Protein AF-A0A934SPR9-F1 (afdb_monomer_lite)

InterPro domains:
  IPR006439 HAD hydrolase, subfamily IA [PR00413] (4-15)
  IPR006439 HAD hydrolase, subfamily IA [PR00413] (117-130)
  IPR006439 HAD hydrolase, subfamily IA [PR00413] (148-164)
  IPR023198 Phosphoglycolate phosphatase-like, domain 2 [G3DSA:1.10.150.240] (17-105)
  IPR023214 HAD superfamily [G3DSA:3.40.50.1000] (7-173)
  IPR036412 HAD-like superfamily [SSF56784] (4-171)
  IPR052550 Pyrimidine 5'-nucleotidase YjjG [PTHR47478] (4-170)

Structure (mmCIF, N/CA/C/O backbone):
data_AF-A0A934SPR9-F1
#
_entry.id   AF-A0A934SPR9-F1
#
loop_
_atom_site.group_PDB
_atom_site.id
_atom_site.type_symbol
_atom_site.label_atom_id
_atom_site.label_alt_id
_atom_site.label_comp_id
_atom_site.label_asym_id
_atom_site.label_entity_id
_atom_site.label_seq_id
_atom_site.pdbx_PDB_ins_code
_atom_site.Cartn_x
_atom_site.Cartn_y
_atom_site.Cartn_z
_atom_site.occupancy
_atom_site.B_iso_or_equiv
_atom_site.auth_seq_id
_atom_site.auth_comp_id
_atom_site.auth_asym_id
_atom_site.auth_atom_id
_atom_site.pdbx_PDB_model_num
ATOM 1 N N . MET A 1 1 ? -2.059 2.515 30.113 1.00 47.31 1 MET A N 1
ATOM 2 C CA . MET A 1 1 ? -2.247 2.808 28.676 1.00 47.31 1 MET A CA 1
ATOM 3 C C . MET A 1 1 ? -3.360 3.845 28.616 1.00 47.31 1 MET A C 1
ATOM 5 O O . MET A 1 1 ? -4.341 3.623 29.307 1.00 47.31 1 MET A O 1
ATOM 9 N N . GLY A 1 2 ? -3.142 5.006 27.992 1.00 50.31 2 GLY A N 1
ATOM 10 C CA . GLY A 1 2 ? -3.977 6.211 28.167 1.00 50.31 2 GLY A CA 1
ATOM 11 C C . GLY A 1 2 ? -5.450 6.108 27.734 1.00 50.31 2 GLY A C 1
ATOM 12 O O . GLY A 1 2 ? -5.843 5.127 27.113 1.00 50.31 2 GLY A O 1
ATOM 13 N N . ASP A 1 3 ? -6.199 7.166 28.076 1.00 66.12 3 ASP A N 1
ATOM 14 C CA . ASP A 1 3 ? -7.650 7.461 27.989 1.00 66.12 3 ASP A CA 1
ATOM 15 C C . ASP A 1 3 ? -8.369 7.255 26.626 1.00 66.12 3 ASP A C 1
ATOM 17 O O . ASP A 1 3 ? -9.245 8.049 26.268 1.00 66.12 3 ASP A O 1
ATOM 21 N N . TYR A 1 4 ? -8.019 6.253 25.821 1.00 66.19 4 TYR A N 1
ATOM 22 C CA . TYR A 1 4 ? -8.532 6.121 24.454 1.00 66.19 4 TYR A CA 1
ATOM 23 C C . TYR A 1 4 ? -9.423 4.896 24.272 1.00 66.19 4 TYR A C 1
ATOM 25 O O . TYR A 1 4 ? -8.995 3.765 24.477 1.00 66.19 4 TYR A O 1
ATOM 33 N N . ALA A 1 5 ? -10.652 5.133 23.820 1.00 73.75 5 ALA A N 1
ATOM 34 C CA . ALA A 1 5 ? -11.647 4.100 23.545 1.00 73.75 5 ALA A CA 1
ATOM 35 C C . ALA A 1 5 ? -11.437 3.413 22.183 1.00 73.75 5 ALA A C 1
ATOM 37 O O . ALA A 1 5 ? -11.893 2.287 21.975 1.00 73.75 5 ALA A O 1
ATOM 38 N N . ALA A 1 6 ? -10.757 4.081 21.242 1.00 79.31 6 ALA A N 1
ATOM 39 C CA . ALA A 1 6 ? -10.473 3.544 19.915 1.00 79.31 6 ALA A CA 1
ATOM 40 C C . ALA A 1 6 ? -9.214 4.140 19.268 1.00 79.31 6 ALA A C 1
ATOM 42 O O . ALA A 1 6 ? -8.815 5.261 19.589 1.00 79.31 6 ALA A O 1
ATOM 43 N N . VAL A 1 7 ? -8.638 3.383 18.324 1.00 82.19 7 VAL A N 1
ATOM 44 C CA . VAL A 1 7 ? -7.508 3.774 17.469 1.00 82.19 7 VAL A CA 1
ATOM 45 C C . VAL A 1 7 ? -7.733 3.316 16.024 1.00 82.19 7 VAL A C 1
ATOM 47 O O . VAL A 1 7 ? -8.005 2.143 15.769 1.00 82.19 7 VAL A O 1
ATOM 50 N N . GLY A 1 8 ? -7.577 4.234 15.068 1.00 85.81 8 GLY A N 1
ATOM 51 C CA . GLY A 1 8 ? -7.560 3.939 13.631 1.00 85.81 8 GLY A CA 1
ATOM 52 C C . GLY A 1 8 ? -6.144 3.935 13.046 1.00 85.81 8 GLY A C 1
ATOM 53 O O . GLY A 1 8 ? -5.365 4.838 13.345 1.00 85.81 8 GLY A O 1
ATOM 54 N N . PHE A 1 9 ? -5.839 2.960 12.189 1.00 90.44 9 PHE A N 1
ATOM 55 C CA . PHE A 1 9 ? -4.543 2.783 11.528 1.00 90.44 9 PHE A CA 1
ATOM 56 C C . PHE A 1 9 ? -4.643 2.927 10.008 1.00 90.44 9 PHE A C 1
ATOM 58 O O . PHE A 1 9 ? -5.622 2.502 9.398 1.00 90.44 9 PHE A O 1
ATOM 65 N N . ASP A 1 10 ? -3.600 3.468 9.385 1.00 92.38 10 ASP A N 1
ATOM 66 C CA . ASP A 1 10 ? -3.324 3.184 7.974 1.00 92.38 10 ASP A CA 1
ATOM 67 C C . ASP A 1 10 ? -2.722 1.773 7.819 1.00 92.38 10 ASP A C 1
ATOM 69 O O . ASP A 1 10 ? -2.262 1.184 8.799 1.00 92.38 10 ASP A O 1
ATOM 73 N N . LEU A 1 11 ? -2.717 1.222 6.602 1.00 93.31 11 LEU A N 1
ATOM 74 C CA . LEU A 1 11 ? -2.076 -0.057 6.297 1.00 93.31 11 LEU A CA 1
ATOM 75 C C . LEU A 1 11 ? -0.667 0.143 5.726 1.00 93.31 11 LEU A C 1
ATOM 77 O O . LEU A 1 11 ? 0.321 -0.161 6.400 1.00 93.31 11 LEU A O 1
ATOM 81 N N . ASP A 1 12 ? -0.579 0.642 4.493 1.00 91.25 12 ASP A N 1
ATOM 82 C CA . ASP A 1 12 ? 0.662 0.740 3.722 1.00 91.25 12 ASP A CA 1
ATOM 83 C C . ASP A 1 12 ? 1.639 1.750 4.343 1.00 91.25 12 ASP A C 1
ATOM 85 O O . ASP A 1 12 ? 1.319 2.920 4.526 1.00 91.25 12 ASP A O 1
ATOM 89 N N . GLY A 1 13 ? 2.840 1.293 4.707 1.00 88.44 13 GLY A N 1
ATOM 90 C CA . GLY A 1 13 ? 3.840 2.133 5.375 1.00 88.44 13 GLY A CA 1
ATOM 91 C C . GLY A 1 13 ? 3.539 2.422 6.851 1.00 88.44 13 GLY A C 1
ATOM 92 O O . GLY A 1 13 ? 4.235 3.234 7.452 1.00 88.44 13 GLY A O 1
ATOM 93 N N . THR A 1 14 ? 2.533 1.761 7.440 1.00 87.31 14 THR A N 1
ATOM 94 C CA . THR A 1 14 ? 2.187 1.886 8.870 1.00 87.31 14 THR A CA 1
ATOM 95 C C . THR A 1 14 ? 2.159 0.538 9.581 1.00 87.31 14 THR A C 1
ATOM 97 O O . THR A 1 14 ? 2.897 0.332 10.537 1.00 87.31 14 THR A O 1
ATOM 100 N N . LEU A 1 15 ? 1.326 -0.397 9.121 1.00 92.31 15 LEU A N 1
ATOM 101 C CA . LEU A 1 15 ? 1.279 -1.769 9.645 1.00 92.31 15 LEU A CA 1
ATOM 102 C C . LEU A 1 15 ? 1.982 -2.752 8.705 1.00 92.31 15 LEU A C 1
ATOM 104 O O . LEU A 1 15 ? 2.506 -3.773 9.142 1.00 92.31 15 LEU A O 1
ATOM 108 N N . PHE A 1 16 ? 1.986 -2.425 7.415 1.00 94.38 16 PHE A N 1
ATOM 109 C CA . PHE A 1 16 ? 2.514 -3.221 6.321 1.00 94.38 16 PHE A CA 1
ATOM 110 C C . PHE A 1 16 ? 3.756 -2.541 5.726 1.00 94.38 16 PHE A C 1
ATOM 112 O O . PHE A 1 16 ? 3.695 -1.364 5.351 1.00 94.38 16 PHE A O 1
ATOM 119 N N . ASP A 1 17 ? 4.869 -3.271 5.611 1.00 94.38 17 ASP A N 1
ATOM 120 C CA . ASP A 1 17 ? 6.140 -2.755 5.077 1.00 94.38 17 ASP A CA 1
ATOM 121 C C . ASP A 1 17 ? 6.124 -2.696 3.539 1.00 94.38 17 ASP A C 1
ATOM 123 O O . ASP A 1 17 ? 6.785 -3.467 2.838 1.00 94.38 17 ASP A O 1
ATOM 127 N N . HIS A 1 18 ? 5.334 -1.762 3.007 1.00 92.56 18 HIS A N 1
ATOM 128 C CA . HIS A 1 18 ? 5.208 -1.531 1.569 1.00 92.56 18 HIS A CA 1
ATOM 129 C C . HIS A 1 18 ? 6.548 -1.171 0.928 1.00 92.56 18 HIS A C 1
ATOM 131 O O . HIS A 1 18 ? 6.924 -1.763 -0.083 1.00 92.56 18 HIS A O 1
ATOM 137 N N . ARG A 1 19 ? 7.284 -0.228 1.531 1.00 91.06 19 ARG A N 1
ATOM 138 C CA . ARG A 1 19 ? 8.549 0.267 0.979 1.00 91.06 19 ARG A CA 1
ATOM 139 C C . ARG A 1 19 ? 9.597 -0.838 0.925 1.00 91.06 19 ARG A C 1
ATOM 141 O O . ARG A 1 19 ? 10.288 -0.965 -0.085 1.00 91.06 19 ARG A O 1
ATOM 148 N N . GLY A 1 20 ? 9.704 -1.641 1.979 1.00 92.94 20 GLY A N 1
ATOM 149 C CA . GLY A 1 20 ? 10.616 -2.769 2.014 1.00 92.94 20 GLY A CA 1
ATOM 150 C C . GLY A 1 20 ? 10.268 -3.831 0.970 1.00 92.94 20 GLY A C 1
ATOM 151 O O . GLY A 1 20 ? 11.142 -4.218 0.201 1.00 92.94 20 GLY A O 1
ATOM 152 N N . ALA A 1 21 ? 8.995 -4.225 0.860 1.00 95.75 21 ALA A N 1
ATOM 153 C CA . ALA A 1 21 ? 8.557 -5.171 -0.170 1.00 95.75 21 ALA A CA 1
ATOM 154 C C . ALA A 1 21 ? 8.802 -4.641 -1.599 1.00 95.75 21 ALA A C 1
ATOM 156 O O . ALA A 1 21 ? 9.268 -5.379 -2.465 1.00 95.75 21 ALA A O 1
ATOM 157 N N . ALA A 1 22 ? 8.532 -3.355 -1.853 1.00 94.19 22 ALA A N 1
ATOM 158 C CA . ALA A 1 22 ? 8.772 -2.725 -3.154 1.00 94.19 22 ALA A CA 1
ATOM 159 C C . ALA A 1 22 ? 10.270 -2.656 -3.493 1.00 94.19 22 ALA A C 1
ATOM 161 O O . ALA A 1 22 ? 10.657 -2.911 -4.633 1.00 94.19 22 ALA A O 1
ATOM 162 N N . THR A 1 23 ? 11.108 -2.363 -2.496 1.00 93.06 23 THR A N 1
ATOM 163 C CA . THR A 1 23 ? 12.573 -2.336 -2.622 1.00 93.06 23 THR A CA 1
ATOM 164 C C . THR A 1 23 ? 13.117 -3.701 -3.038 1.00 93.06 23 THR A C 1
ATOM 166 O O . THR A 1 23 ? 13.861 -3.798 -4.017 1.00 93.06 23 THR A O 1
ATOM 169 N N . ASP A 1 24 ? 12.706 -4.756 -2.331 1.00 94.06 24 ASP A N 1
ATOM 170 C CA . ASP A 1 24 ? 13.141 -6.127 -2.605 1.00 94.06 24 ASP A CA 1
ATOM 171 C C . ASP A 1 24 ? 12.718 -6.568 -4.019 1.00 94.06 24 ASP A C 1
ATOM 173 O O . ASP A 1 24 ? 13.519 -7.133 -4.772 1.00 94.06 24 ASP A O 1
ATOM 177 N N . ALA A 1 25 ? 11.486 -6.234 -4.417 1.00 96.00 25 ALA A N 1
ATOM 178 C CA . ALA A 1 25 ? 10.927 -6.570 -5.723 1.00 96.00 25 ALA A CA 1
ATOM 179 C C . ALA A 1 25 ? 11.603 -5.831 -6.886 1.00 96.00 25 ALA A C 1
ATOM 181 O O . ALA A 1 25 ? 11.907 -6.438 -7.911 1.00 96.00 25 ALA A O 1
ATOM 182 N N . VAL A 1 26 ? 11.903 -4.538 -6.738 1.00 94.75 26 VAL A N 1
ATOM 183 C CA . VAL A 1 26 ? 12.644 -3.783 -7.763 1.00 94.75 26 VAL A CA 1
ATOM 184 C C . VAL A 1 26 ? 14.069 -4.299 -7.917 1.00 94.75 26 VAL A C 1
ATOM 186 O O . VAL A 1 26 ? 14.556 -4.446 -9.043 1.00 94.75 26 VAL A O 1
ATOM 189 N N . ALA A 1 27 ? 14.735 -4.630 -6.811 1.00 92.81 27 ALA A N 1
ATOM 190 C CA . ALA A 1 27 ? 16.053 -5.252 -6.855 1.00 92.81 27 ALA A CA 1
ATOM 191 C C . ALA A 1 27 ? 16.014 -6.639 -7.528 1.00 92.81 27 ALA A C 1
ATOM 193 O O . ALA A 1 27 ? 16.947 -7.011 -8.246 1.00 92.81 27 ALA A O 1
ATOM 194 N N . ALA A 1 28 ? 14.947 -7.419 -7.323 1.00 93.81 28 ALA A N 1
ATOM 195 C CA . ALA A 1 28 ? 14.734 -8.687 -8.017 1.00 93.81 28 ALA A CA 1
ATOM 196 C C . ALA A 1 28 ? 14.510 -8.481 -9.522 1.00 93.81 28 ALA A C 1
ATOM 198 O O . ALA A 1 28 ? 15.255 -9.058 -10.318 1.00 93.81 28 ALA A O 1
ATOM 199 N N . LEU A 1 29 ? 13.585 -7.596 -9.904 1.00 94.69 29 LEU A N 1
ATOM 200 C CA . LEU A 1 29 ? 13.280 -7.289 -11.301 1.00 94.69 29 LEU A CA 1
ATOM 201 C C . LEU A 1 29 ? 14.529 -6.812 -12.057 1.00 94.69 29 LEU A C 1
ATOM 203 O O . LEU A 1 29 ? 14.831 -7.307 -13.140 1.00 94.69 29 LEU A O 1
ATOM 207 N N . THR A 1 30 ? 15.297 -5.891 -11.468 1.00 92.69 30 THR A N 1
ATOM 208 C CA . THR A 1 30 ? 16.517 -5.340 -12.086 1.00 92.69 30 THR A CA 1
ATOM 209 C C . THR A 1 30 ? 17.522 -6.451 -12.407 1.00 92.69 30 THR A C 1
ATOM 211 O O . THR A 1 30 ? 18.067 -6.501 -13.510 1.00 92.69 30 THR A O 1
ATOM 214 N N . ARG A 1 31 ? 17.713 -7.400 -11.477 1.00 91.62 31 ARG A N 1
ATOM 215 C CA . ARG A 1 31 ? 18.574 -8.576 -11.688 1.00 91.62 31 ARG A CA 1
ATOM 216 C C . ARG A 1 31 ? 18.026 -9.514 -12.761 1.00 91.62 31 ARG A C 1
ATOM 218 O O . ARG A 1 31 ? 18.798 -9.986 -13.590 1.00 91.62 31 ARG A O 1
ATOM 225 N N . GLN A 1 32 ? 16.721 -9.786 -12.754 1.00 92.81 32 GLN A N 1
ATOM 226 C CA . GLN A 1 32 ? 16.069 -10.662 -13.737 1.00 92.81 32 GLN A CA 1
ATOM 227 C C . GLN A 1 32 ? 16.165 -10.105 -15.163 1.00 92.81 32 GLN A C 1
ATOM 229 O O . GLN A 1 32 ? 16.339 -10.868 -16.109 1.00 92.81 32 GLN A O 1
ATOM 234 N N . LEU A 1 33 ? 16.111 -8.779 -15.313 1.00 92.31 33 LEU A N 1
ATOM 235 C CA . LEU A 1 33 ? 16.282 -8.090 -16.593 1.00 92.31 33 LEU A CA 1
ATOM 236 C C . LEU A 1 33 ? 17.752 -7.979 -17.038 1.00 92.31 33 LEU A C 1
ATOM 238 O O . LEU A 1 33 ? 18.019 -7.469 -18.124 1.00 92.31 33 LEU A O 1
ATOM 242 N N . GLY A 1 34 ? 18.709 -8.439 -16.223 1.00 90.19 34 GLY A N 1
ATOM 243 C CA . GLY A 1 34 ? 20.140 -8.344 -16.520 1.00 90.19 34 GLY A CA 1
ATOM 244 C C . GLY A 1 34 ? 20.673 -6.908 -16.539 1.00 90.19 34 GLY A C 1
ATOM 245 O O . GLY A 1 34 ? 21.732 -6.659 -17.116 1.00 90.19 34 GLY A O 1
ATOM 246 N N . ALA A 1 35 ? 19.945 -5.965 -15.936 1.00 87.19 35 ALA A N 1
ATOM 247 C CA . ALA A 1 35 ? 20.349 -4.571 -15.848 1.00 87.19 35 ALA A CA 1
ATOM 248 C C . ALA A 1 35 ? 21.457 -4.388 -14.801 1.00 87.19 35 ALA A C 1
ATOM 250 O O . ALA A 1 35 ? 21.519 -5.102 -13.794 1.00 87.19 35 ALA A O 1
ATOM 251 N N . ALA A 1 36 ? 22.341 -3.416 -15.034 1.00 75.81 36 ALA A N 1
ATOM 252 C CA . ALA A 1 36 ? 23.333 -3.038 -14.038 1.00 75.81 36 ALA A CA 1
ATOM 253 C C . ALA A 1 36 ? 22.621 -2.479 -12.790 1.00 75.81 36 ALA A C 1
ATOM 255 O O . ALA A 1 36 ? 21.598 -1.804 -12.925 1.00 75.81 36 ALA A O 1
ATOM 256 N N . PRO A 1 37 ? 23.131 -2.747 -11.575 1.00 65.19 37 PRO A N 1
ATOM 257 C CA . PRO A 1 37 ? 22.575 -2.159 -10.367 1.00 65.19 37 PRO A CA 1
ATOM 258 C C . PRO A 1 37 ? 22.778 -0.642 -10.409 1.00 65.19 37 PRO A C 1
ATOM 260 O O . PRO A 1 37 ? 23.867 -0.140 -10.138 1.00 65.19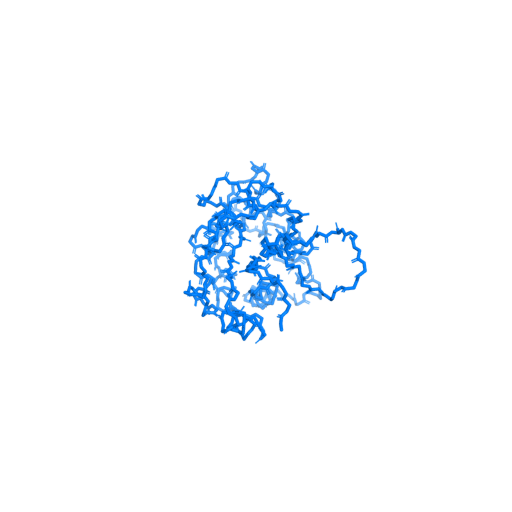 37 PRO A O 1
ATOM 263 N N . GLU A 1 38 ? 21.721 0.083 -10.760 1.00 71.00 38 GLU A N 1
ATOM 264 C CA . GLU A 1 38 ? 21.687 1.534 -10.650 1.00 71.00 38 GLU A CA 1
ATOM 265 C C . GLU A 1 38 ? 21.593 1.911 -9.162 1.00 71.00 38 GLU A C 1
ATOM 267 O O . GLU A 1 38 ? 20.627 1.508 -8.502 1.00 71.00 38 GLU A O 1
ATOM 272 N N . PRO A 1 39 ? 22.556 2.677 -8.602 1.00 69.62 39 PRO A N 1
ATOM 273 C CA . PRO A 1 39 ? 22.612 2.968 -7.164 1.00 69.62 39 PRO A CA 1
ATOM 274 C C . PRO A 1 39 ? 21.331 3.597 -6.605 1.00 69.62 39 PRO A C 1
ATOM 276 O O . PRO A 1 39 ? 21.026 3.434 -5.427 1.00 69.62 39 PRO A O 1
ATOM 279 N N . ASN A 1 40 ? 20.570 4.278 -7.465 1.00 84.00 40 ASN A N 1
ATOM 280 C CA . ASN A 1 40 ? 19.349 4.992 -7.110 1.00 84.00 40 ASN A CA 1
ATOM 281 C C . ASN A 1 40 ? 18.078 4.341 -7.685 1.00 84.00 40 ASN A C 1
ATOM 283 O O . ASN A 1 40 ? 17.022 4.966 -7.638 1.00 84.00 40 ASN A O 1
ATOM 287 N N . ALA A 1 41 ? 18.143 3.115 -8.228 1.00 84.81 41 ALA A N 1
ATOM 288 C CA . ALA A 1 41 ? 16.987 2.450 -8.847 1.00 84.81 41 ALA A CA 1
ATOM 289 C C . ALA A 1 41 ? 15.780 2.366 -7.904 1.00 84.81 41 ALA A C 1
ATOM 291 O O . ALA A 1 41 ? 14.643 2.544 -8.327 1.00 84.81 41 ALA A O 1
ATOM 292 N N . ILE A 1 42 ? 16.038 2.115 -6.620 1.00 86.12 42 ILE A N 1
ATOM 293 C CA . ILE A 1 42 ? 14.999 1.981 -5.597 1.00 86.12 42 ILE A CA 1
ATOM 294 C C . ILE A 1 42 ? 14.321 3.327 -5.334 1.00 86.12 42 ILE A C 1
ATOM 296 O O . ILE A 1 42 ? 13.101 3.410 -5.402 1.00 86.12 42 ILE A O 1
ATOM 300 N N . GLU A 1 43 ? 15.088 4.390 -5.077 1.00 90.00 43 GLU A N 1
ATOM 301 C CA . GLU A 1 43 ? 14.510 5.723 -4.850 1.00 90.00 43 GLU A CA 1
ATOM 302 C C . GLU A 1 43 ? 13.760 6.218 -6.088 1.00 90.00 43 GLU A C 1
ATOM 304 O O . GLU A 1 43 ? 12.639 6.706 -5.985 1.00 90.00 43 GLU A O 1
ATOM 309 N N . LEU A 1 44 ? 14.323 5.982 -7.276 1.00 92.19 44 LEU A N 1
ATOM 310 C CA . LEU A 1 44 ? 13.656 6.299 -8.530 1.00 92.19 44 LEU A CA 1
ATOM 311 C C . LEU A 1 44 ? 12.339 5.532 -8.688 1.00 92.19 44 LEU A C 1
ATOM 313 O O . LEU A 1 44 ? 11.348 6.108 -9.135 1.00 92.19 44 LEU A O 1
ATOM 317 N N . TRP A 1 45 ? 12.316 4.241 -8.353 1.00 94.75 45 TRP A N 1
ATOM 318 C CA . TRP A 1 45 ? 11.084 3.460 -8.389 1.00 94.75 45 TRP A CA 1
ATOM 319 C C . TRP A 1 45 ? 10.012 4.070 -7.490 1.00 94.75 45 TRP A C 1
ATOM 321 O O . TRP A 1 45 ? 8.863 4.179 -7.906 1.00 94.75 45 TRP A O 1
ATOM 331 N N . ILE A 1 46 ? 10.393 4.484 -6.284 1.00 90.56 46 ILE A N 1
ATOM 332 C CA . ILE A 1 46 ? 9.474 5.054 -5.301 1.00 90.56 46 ILE A CA 1
ATOM 333 C C . ILE A 1 46 ? 8.899 6.376 -5.813 1.00 90.56 46 ILE A C 1
ATOM 335 O O . ILE A 1 46 ? 7.682 6.545 -5.809 1.00 90.56 46 ILE A O 1
ATOM 339 N N . ASP A 1 47 ? 9.736 7.254 -6.370 1.00 93.56 47 ASP A N 1
ATOM 340 C CA . ASP A 1 47 ? 9.282 8.504 -6.992 1.00 93.56 47 ASP A CA 1
ATOM 341 C C . ASP A 1 47 ? 8.325 8.249 -8.174 1.00 93.56 47 ASP A C 1
ATOM 343 O O . ASP A 1 47 ? 7.325 8.951 -8.364 1.00 93.56 47 ASP A O 1
ATOM 347 N N . ILE A 1 48 ? 8.622 7.228 -8.985 1.00 95.81 48 ILE A N 1
ATOM 348 C CA . ILE A 1 48 ? 7.788 6.797 -10.113 1.00 95.81 48 ILE A CA 1
ATOM 349 C C . ILE A 1 48 ? 6.438 6.262 -9.615 1.00 95.81 48 ILE A C 1
ATOM 351 O O . ILE A 1 48 ? 5.390 6.621 -10.159 1.00 95.81 48 ILE A O 1
ATOM 355 N N . GLU A 1 49 ? 6.453 5.405 -8.597 1.00 93.69 49 GLU A N 1
ATOM 356 C CA . GLU A 1 49 ? 5.263 4.835 -7.976 1.00 93.69 49 GLU A CA 1
ATOM 357 C C . GLU A 1 49 ? 4.366 5.922 -7.388 1.00 93.69 49 GLU A C 1
ATOM 359 O O . GLU A 1 49 ? 3.186 5.960 -7.751 1.00 93.69 49 GLU A O 1
ATOM 364 N N . ASP A 1 50 ? 4.919 6.819 -6.571 1.00 90.50 50 ASP A N 1
ATOM 365 C CA . ASP A 1 50 ? 4.191 7.927 -5.950 1.00 90.50 50 ASP A CA 1
ATOM 366 C C . ASP A 1 50 ? 3.542 8.812 -7.015 1.00 90.50 50 ASP A C 1
ATOM 368 O O . ASP A 1 50 ? 2.335 9.075 -6.975 1.00 90.50 50 ASP A O 1
ATOM 372 N N . ARG A 1 51 ? 4.311 9.204 -8.039 1.00 95.19 51 ARG A N 1
ATOM 373 C CA . ARG A 1 51 ? 3.804 10.011 -9.152 1.00 95.19 51 ARG A CA 1
ATOM 374 C C . ARG A 1 51 ? 2.605 9.350 -9.829 1.00 95.19 51 ARG A C 1
ATOM 376 O O . ARG A 1 51 ? 1.558 9.979 -9.970 1.00 95.19 51 ARG A O 1
ATOM 383 N N . PHE A 1 52 ? 2.748 8.109 -10.295 1.00 95.56 52 PHE A N 1
ATOM 384 C CA . PHE A 1 52 ? 1.686 7.463 -11.075 1.00 95.56 52 PHE A CA 1
ATOM 385 C C . PHE A 1 52 ? 0.520 6.978 -10.210 1.00 95.56 52 PHE A C 1
ATOM 387 O O . PHE A 1 52 ? -0.605 6.879 -10.706 1.00 95.56 52 PHE A O 1
ATOM 394 N N . TYR A 1 53 ? 0.749 6.753 -8.915 1.00 89.00 53 TYR A N 1
ATOM 395 C CA . TYR A 1 53 ? -0.318 6.553 -7.944 1.00 89.00 53 TYR A CA 1
ATOM 396 C C . TYR A 1 53 ? -1.187 7.808 -7.792 1.00 89.00 53 TYR A C 1
ATOM 398 O O . TYR A 1 53 ? -2.410 7.690 -7.813 1.00 89.00 53 TYR A O 1
ATOM 406 N N . GLU A 1 54 ? -0.596 9.004 -7.708 1.00 89.19 54 GLU A N 1
ATOM 407 C CA . GLU A 1 54 ? -1.358 10.263 -7.645 1.00 89.19 54 GLU A CA 1
ATOM 408 C C . GLU A 1 54 ? -2.122 10.561 -8.945 1.00 89.19 54 GLU A C 1
ATOM 410 O O . GLU A 1 54 ? -3.261 11.028 -8.905 1.00 89.19 54 GLU A O 1
ATOM 415 N N . GLU A 1 55 ? -1.544 10.250 -10.108 1.00 93.00 55 GLU A N 1
ATOM 416 C CA . GLU A 1 55 ? -2.238 10.365 -11.400 1.00 93.00 55 GLU A CA 1
ATOM 417 C C . GLU A 1 55 ? -3.471 9.451 -11.475 1.00 93.00 55 GLU A C 1
ATOM 419 O O . GLU A 1 55 ? -4.553 9.885 -11.883 1.00 93.00 55 GLU A O 1
ATOM 424 N N . TRP A 1 56 ? -3.329 8.198 -11.032 1.00 89.12 56 TRP A N 1
ATOM 425 C CA . TRP A 1 56 ? -4.451 7.268 -10.900 1.00 89.12 56 TRP A CA 1
ATOM 426 C C . TRP A 1 56 ? -5.484 7.768 -9.888 1.00 89.12 56 TRP A C 1
ATOM 428 O O . TRP A 1 56 ? -6.679 7.804 -10.183 1.00 89.12 56 TRP A O 1
ATOM 438 N N . ARG A 1 57 ? -5.028 8.233 -8.719 1.00 82.81 57 ARG A N 1
ATOM 439 C CA . ARG A 1 57 ? -5.889 8.763 -7.655 1.00 82.81 57 ARG A CA 1
ATOM 440 C C . ARG A 1 57 ? -6.721 9.955 -8.126 1.00 82.81 57 ARG A C 1
ATOM 442 O O . ARG A 1 57 ? -7.877 10.091 -7.731 1.00 82.81 57 ARG A O 1
ATOM 449 N N . ALA A 1 58 ? -6.142 10.806 -8.969 1.00 87.19 58 ALA A N 1
ATOM 450 C CA . ALA A 1 58 ? -6.811 11.957 -9.560 1.00 87.19 58 ALA A CA 1
ATOM 451 C C . ALA A 1 58 ? -7.726 11.601 -10.749 1.00 87.19 58 ALA A C 1
ATOM 453 O O . ALA A 1 58 ? -8.284 12.505 -11.371 1.00 87.19 58 ALA A O 1
ATOM 454 N N . GLY A 1 59 ? -7.858 10.315 -11.096 1.00 88.75 59 GLY A N 1
ATOM 455 C CA . GLY A 1 59 ? -8.653 9.845 -12.231 1.00 88.75 59 GLY A CA 1
ATOM 456 C C . GLY A 1 59 ? -8.055 10.192 -13.597 1.00 88.75 59 GLY A C 1
ATOM 457 O O . GLY A 1 59 ? -8.757 10.098 -14.602 1.00 88.75 59 GLY A O 1
ATOM 458 N N . ARG A 1 60 ? -6.781 10.611 -13.650 1.00 95.19 60 ARG A N 1
ATOM 459 C CA . ARG A 1 60 ? -6.079 10.941 -14.903 1.00 95.19 60 ARG A CA 1
ATOM 460 C C . ARG A 1 60 ? -5.561 9.701 -15.623 1.00 95.19 60 ARG A C 1
ATOM 462 O O . ARG A 1 60 ? -5.400 9.739 -16.837 1.00 95.19 60 ARG A O 1
ATOM 469 N N . LEU A 1 61 ? -5.328 8.619 -14.882 1.00 93.81 61 LEU A N 1
ATOM 470 C CA . LEU A 1 61 ? -4.982 7.302 -15.410 1.00 93.81 61 LEU A CA 1
ATOM 471 C C . LEU A 1 61 ? -5.915 6.243 -14.827 1.00 93.81 61 LEU A C 1
ATOM 473 O O . LEU A 1 61 ? -6.291 6.294 -13.656 1.00 93.81 61 LEU A O 1
ATOM 477 N N . SER A 1 62 ? -6.232 5.232 -15.625 1.00 90.56 62 SER A N 1
ATOM 478 C CA . SER A 1 62 ? -6.764 3.969 -15.125 1.00 90.56 62 SER A CA 1
ATOM 479 C C . SER A 1 62 ? -5.691 3.179 -14.368 1.00 90.56 62 SER A C 1
ATOM 481 O O . SER A 1 62 ? -4.488 3.453 -14.428 1.00 90.56 62 SER A O 1
ATOM 483 N N . PHE A 1 63 ? -6.130 2.141 -13.660 1.00 84.62 63 PHE A N 1
ATOM 484 C CA . PHE A 1 63 ? -5.227 1.269 -12.917 1.00 84.62 63 PHE A CA 1
ATOM 485 C C . PHE A 1 63 ? -4.259 0.483 -13.821 1.00 84.62 63 PHE A C 1
ATOM 487 O O . PHE A 1 63 ? -3.131 0.214 -13.418 1.00 84.62 63 PHE A O 1
ATOM 494 N N . ALA A 1 64 ? -4.661 0.135 -15.047 1.00 90.44 64 ALA A N 1
ATOM 495 C CA . ALA A 1 64 ? -3.765 -0.501 -16.013 1.00 90.44 64 ALA A CA 1
ATOM 496 C C . ALA A 1 64 ? -2.745 0.505 -16.572 1.00 90.44 64 ALA A C 1
ATOM 498 O O . ALA A 1 64 ? -1.549 0.221 -16.638 1.00 90.44 64 ALA A O 1
ATOM 499 N N . GLU A 1 65 ? -3.194 1.717 -16.906 1.00 94.19 65 GLU A N 1
ATOM 500 C CA . GLU A 1 65 ? -2.323 2.748 -17.477 1.00 94.19 65 GLU A CA 1
ATOM 501 C C . GLU A 1 65 ? -1.227 3.191 -16.506 1.00 94.19 65 GLU A C 1
ATOM 503 O O . GLU A 1 65 ? -0.088 3.371 -16.931 1.00 94.19 65 GLU A O 1
ATOM 508 N N . GLN A 1 66 ? -1.524 3.311 -15.208 1.00 94.75 66 GLN A N 1
ATOM 509 C CA . GLN A 1 66 ? -0.508 3.693 -14.223 1.00 94.75 66 GLN A CA 1
ATOM 510 C C . GLN A 1 66 ? 0.592 2.622 -14.083 1.00 94.75 66 GLN A C 1
ATOM 512 O O . GLN A 1 66 ? 1.770 2.969 -14.036 1.00 94.75 66 GLN A O 1
ATOM 517 N N . ARG A 1 67 ? 0.251 1.323 -14.147 1.00 94.19 67 ARG A N 1
ATOM 518 C CA . ARG A 1 67 ? 1.235 0.218 -14.153 1.00 94.19 67 ARG A CA 1
ATOM 519 C C . ARG A 1 67 ? 2.163 0.293 -15.364 1.00 94.19 67 ARG A C 1
ATOM 521 O O . ARG A 1 67 ? 3.386 0.246 -15.224 1.00 94.19 67 ARG A O 1
ATOM 528 N N . GLN A 1 68 ? 1.584 0.487 -16.548 1.00 95.50 68 GLN A N 1
ATOM 529 C CA . GLN A 1 68 ? 2.347 0.640 -17.785 1.00 95.50 68 GLN A CA 1
ATOM 530 C C . GLN A 1 68 ? 3.217 1.898 -17.760 1.00 95.50 68 GLN A C 1
ATOM 532 O O . GLN A 1 68 ? 4.355 1.869 -18.224 1.00 95.50 68 GLN A O 1
ATOM 537 N N . ALA A 1 69 ? 2.711 3.004 -17.212 1.00 96.69 69 ALA A N 1
ATOM 538 C CA . ALA A 1 69 ? 3.456 4.252 -17.103 1.00 96.69 69 ALA A CA 1
ATOM 539 C C . ALA A 1 69 ? 4.672 4.122 -16.169 1.00 96.69 69 ALA A C 1
ATOM 541 O O . ALA A 1 69 ? 5.750 4.621 -16.513 1.00 96.69 69 ALA A O 1
ATOM 542 N N . ARG A 1 70 ? 4.543 3.374 -15.060 1.00 97.12 70 ARG A N 1
ATOM 543 C CA . ARG A 1 70 ? 5.682 3.014 -14.199 1.00 97.12 70 ARG A CA 1
ATOM 544 C C . ARG A 1 70 ? 6.751 2.264 -14.991 1.00 97.12 70 ARG A C 1
ATOM 546 O O . ARG A 1 70 ? 7.896 2.703 -15.014 1.00 97.12 70 ARG A O 1
ATOM 553 N N . MET A 1 71 ? 6.372 1.208 -15.719 1.00 96.94 71 MET A N 1
ATOM 554 C CA . MET A 1 71 ? 7.313 0.419 -16.532 1.00 96.94 71 MET A CA 1
ATOM 555 C C . MET A 1 71 ? 7.986 1.251 -17.630 1.00 96.94 71 MET A C 1
ATOM 557 O O . MET A 1 71 ? 9.207 1.220 -17.770 1.00 96.94 71 MET A O 1
ATOM 561 N N . ARG A 1 72 ? 7.217 2.058 -18.372 1.00 96.56 72 ARG A N 1
ATOM 562 C CA . ARG A 1 72 ? 7.755 2.943 -19.421 1.00 96.56 72 ARG A CA 1
ATOM 563 C C . ARG A 1 72 ? 8.764 3.959 -18.888 1.00 96.56 72 ARG A C 1
ATOM 565 O O . ARG A 1 72 ? 9.643 4.370 -19.636 1.00 96.56 72 ARG A O 1
ATOM 572 N N . THR A 1 73 ? 8.622 4.371 -17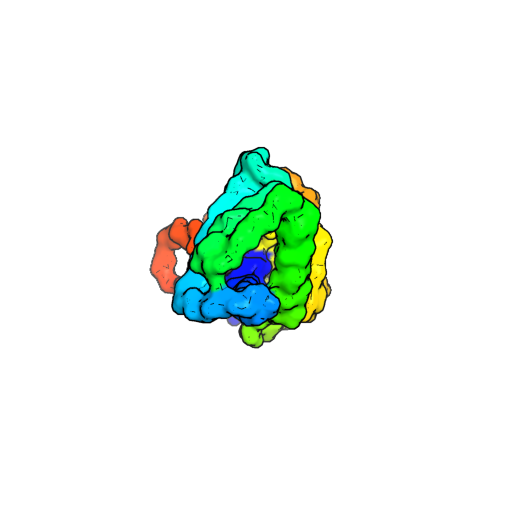.630 1.00 96.19 73 THR A N 1
ATOM 573 C CA . THR A 1 73 ? 9.519 5.348 -16.999 1.00 96.19 73 THR A CA 1
ATOM 574 C C . THR A 1 73 ? 10.733 4.672 -16.367 1.00 96.19 73 THR A C 1
ATOM 576 O O . THR A 1 73 ? 11.844 5.181 -16.480 1.00 96.19 73 THR A O 1
ATOM 579 N N . PHE A 1 74 ? 10.535 3.517 -15.732 1.00 95.62 74 PHE A N 1
ATOM 580 C CA . PHE A 1 74 ? 11.577 2.826 -14.981 1.00 95.62 74 PHE A CA 1
ATOM 581 C C . PHE A 1 74 ? 12.574 2.085 -15.880 1.00 95.62 74 PHE A C 1
ATOM 583 O O . PHE A 1 74 ? 13.778 2.194 -15.666 1.00 95.62 74 PHE A O 1
ATOM 590 N N . LEU A 1 75 ? 12.101 1.380 -16.918 1.00 94.81 75 LEU A N 1
ATOM 591 C CA . LEU A 1 75 ? 12.964 0.546 -17.767 1.00 94.81 75 LEU A CA 1
ATOM 592 C C . LEU A 1 75 ? 14.119 1.329 -18.423 1.00 94.81 75 LEU A C 1
ATOM 594 O O . LEU A 1 75 ? 15.265 0.902 -18.261 1.00 94.81 75 LEU A O 1
ATOM 598 N N . PRO A 1 76 ? 13.897 2.494 -19.075 1.00 93.50 76 PRO A N 1
ATOM 599 C CA . PRO A 1 76 ? 14.998 3.271 -19.647 1.00 93.50 76 PRO A CA 1
ATOM 600 C C . PRO A 1 76 ? 16.027 3.710 -18.608 1.00 93.50 76 PRO A C 1
ATOM 602 O O . PRO A 1 76 ? 17.213 3.795 -18.916 1.00 93.50 76 PRO A O 1
ATOM 605 N N . ALA A 1 77 ? 15.577 3.995 -17.385 1.00 91.38 77 ALA A N 1
ATOM 606 C CA . ALA A 1 77 ? 16.436 4.506 -16.329 1.00 91.38 77 ALA A CA 1
ATOM 607 C C . ALA A 1 77 ? 17.404 3.454 -15.778 1.00 91.38 77 ALA A C 1
ATOM 609 O O . ALA A 1 77 ? 18.444 3.821 -15.247 1.00 91.38 77 ALA A O 1
ATOM 610 N N . ILE A 1 78 ? 17.091 2.168 -15.956 1.00 91.50 78 ILE A N 1
ATOM 611 C CA . ILE A 1 78 ? 17.992 1.047 -15.655 1.00 91.50 78 ILE A CA 1
ATOM 612 C C . ILE A 1 78 ? 18.676 0.489 -16.917 1.00 91.50 78 ILE A C 1
ATOM 614 O O . ILE A 1 78 ? 19.204 -0.620 -16.909 1.00 91.50 78 ILE A O 1
ATOM 618 N N . GLY A 1 79 ? 18.644 1.230 -18.032 1.00 91.44 79 GLY A N 1
ATOM 619 C CA . GLY A 1 79 ? 19.279 0.835 -19.294 1.00 91.44 79 GLY A CA 1
ATOM 620 C C . GLY A 1 79 ? 18.531 -0.240 -20.093 1.00 91.44 79 GLY A C 1
ATOM 621 O O . GLY A 1 79 ? 19.096 -0.805 -21.029 1.00 91.44 79 GLY A O 1
ATOM 622 N N . VAL A 1 80 ? 17.266 -0.522 -19.764 1.00 92.75 80 VAL A N 1
ATOM 623 C CA . VAL A 1 80 ? 16.426 -1.501 -20.469 1.00 92.75 80 VAL A CA 1
ATOM 624 C C . VAL A 1 80 ? 15.529 -0.790 -21.483 1.00 92.75 80 VAL A C 1
ATOM 626 O O . VAL A 1 80 ? 14.857 0.197 -21.186 1.00 92.75 80 VAL A O 1
ATOM 629 N N . SER A 1 81 ? 15.495 -1.302 -22.715 1.00 93.06 81 SER A N 1
ATOM 630 C CA . SER A 1 81 ? 14.611 -0.764 -23.754 1.00 93.06 81 SER A CA 1
ATOM 631 C C . SER A 1 81 ? 13.146 -1.051 -23.435 1.00 93.06 81 SER A C 1
ATOM 633 O O . SER A 1 81 ? 12.796 -2.154 -23.026 1.00 93.06 81 SER A O 1
ATOM 635 N N . VAL A 1 82 ? 12.280 -0.068 -23.672 1.00 93.94 82 VAL A N 1
ATOM 636 C CA . VAL A 1 82 ? 10.831 -0.200 -23.472 1.00 93.94 82 VAL A CA 1
ATOM 637 C C . VAL A 1 82 ? 10.235 -1.024 -24.617 1.00 93.94 82 VAL A C 1
ATOM 639 O O . VAL A 1 82 ? 10.357 -0.611 -25.775 1.00 93.94 82 VAL A O 1
ATOM 642 N N . PRO A 1 83 ? 9.562 -2.154 -24.334 1.00 91.94 83 PRO A N 1
ATOM 643 C CA . PRO A 1 83 ? 8.844 -2.901 -25.358 1.00 91.94 83 PRO A CA 1
ATOM 644 C C . PRO A 1 83 ? 7.735 -2.060 -26.013 1.00 91.94 83 PRO A C 1
ATOM 646 O O . PRO A 1 83 ? 7.059 -1.286 -25.329 1.00 91.94 83 PRO A O 1
ATOM 649 N N . PRO A 1 84 ? 7.496 -2.212 -27.328 1.00 84.75 84 PRO A N 1
ATOM 650 C CA . PRO A 1 84 ? 6.467 -1.447 -28.028 1.00 84.75 84 PRO A CA 1
ATOM 651 C C . PRO A 1 84 ? 5.043 -1.913 -27.688 1.00 84.75 84 PRO A C 1
ATOM 653 O O . PRO A 1 84 ? 4.108 -1.113 -27.739 1.00 84.75 84 PRO A O 1
ATOM 656 N N . ALA A 1 85 ? 4.859 -3.193 -27.348 1.00 87.44 85 ALA A N 1
ATOM 657 C CA . ALA A 1 85 ? 3.554 -3.755 -27.029 1.00 87.44 85 ALA A CA 1
ATOM 658 C C . ALA A 1 85 ? 3.213 -3.569 -25.544 1.00 87.44 85 ALA A C 1
ATOM 660 O O . ALA A 1 85 ? 4.011 -3.865 -24.657 1.00 87.44 85 ALA A O 1
ATOM 661 N N . THR A 1 86 ? 1.984 -3.137 -25.262 1.00 86.44 86 THR A N 1
ATOM 662 C CA . THR A 1 86 ? 1.483 -2.966 -23.887 1.00 86.44 86 THR A CA 1
ATOM 663 C C . THR A 1 86 ? 1.496 -4.267 -23.094 1.00 86.44 86 THR A C 1
ATOM 665 O O . THR A 1 86 ? 1.866 -4.256 -21.928 1.00 86.44 86 THR A O 1
ATOM 668 N N . ARG A 1 87 ? 1.176 -5.393 -23.743 1.00 86.75 87 ARG A N 1
ATOM 669 C CA . ARG A 1 87 ? 1.165 -6.722 -23.118 1.00 86.75 87 ARG A CA 1
ATOM 670 C C . ARG A 1 87 ? 2.520 -7.110 -22.525 1.00 86.75 87 ARG A C 1
ATOM 672 O O . ARG A 1 87 ? 2.559 -7.769 -21.492 1.00 86.75 87 ARG A O 1
ATOM 679 N N . ASP A 1 88 ? 3.611 -6.703 -23.163 1.00 91.06 88 ASP A N 1
ATOM 680 C CA . ASP A 1 88 ? 4.953 -7.000 -22.666 1.00 91.06 88 ASP A CA 1
ATOM 681 C C . ASP A 1 88 ? 5.260 -6.160 -21.418 1.00 91.06 88 ASP A C 1
ATOM 683 O O . ASP A 1 88 ? 5.845 -6.664 -20.465 1.00 91.06 88 ASP A O 1
ATOM 687 N N . LEU A 1 89 ? 4.799 -4.902 -21.373 1.00 94.19 89 LEU A N 1
ATOM 688 C CA . LEU A 1 89 ? 4.899 -4.059 -20.174 1.00 94.19 89 LEU A CA 1
ATOM 689 C C . LEU A 1 89 ? 4.072 -4.614 -19.016 1.00 94.19 89 LEU A C 1
ATOM 691 O O . LEU A 1 89 ? 4.546 -4.608 -17.883 1.00 94.19 89 LEU A O 1
ATOM 695 N N . ASP A 1 90 ? 2.862 -5.096 -19.301 1.00 94.06 90 ASP A N 1
ATOM 696 C CA . ASP A 1 90 ? 2.009 -5.732 -18.297 1.00 94.06 90 ASP A CA 1
ATOM 697 C C . ASP A 1 90 ? 2.701 -6.984 -17.732 1.00 94.06 90 ASP A C 1
ATOM 699 O O . ASP A 1 90 ? 2.791 -7.129 -16.519 1.00 94.06 90 ASP A O 1
ATOM 703 N N . GLY A 1 91 ? 3.306 -7.820 -18.587 1.00 95.44 91 GLY A N 1
ATOM 704 C CA . GLY A 1 91 ? 4.063 -8.998 -18.149 1.00 95.44 91 GLY A CA 1
ATOM 705 C C . GLY A 1 91 ? 5.288 -8.671 -17.284 1.00 95.44 91 GLY A C 1
ATOM 706 O O . GLY A 1 91 ? 5.546 -9.360 -16.298 1.00 95.44 91 GLY A O 1
ATOM 707 N N . ILE A 1 92 ? 6.024 -7.600 -17.603 1.00 95.88 92 ILE A N 1
ATOM 708 C CA . ILE A 1 92 ? 7.144 -7.129 -16.768 1.00 95.88 92 ILE A CA 1
ATOM 709 C C . ILE A 1 92 ? 6.625 -6.606 -15.421 1.00 95.88 92 ILE A C 1
ATOM 711 O O . ILE A 1 92 ? 7.208 -6.905 -14.376 1.00 95.88 92 ILE A O 1
ATOM 715 N N . PHE A 1 93 ? 5.521 -5.851 -15.426 1.00 96.44 93 PHE A N 1
ATOM 716 C CA . PHE A 1 93 ? 4.902 -5.380 -14.189 1.00 96.44 93 PHE A CA 1
ATOM 717 C C . PHE A 1 93 ? 4.420 -6.551 -13.328 1.00 96.44 93 PHE A C 1
ATOM 719 O O . PHE A 1 93 ? 4.629 -6.529 -12.120 1.00 96.44 93 PHE A O 1
ATOM 726 N N . ASP A 1 94 ? 3.807 -7.570 -13.929 1.00 96.19 94 ASP A N 1
ATOM 727 C CA . ASP A 1 94 ? 3.312 -8.750 -13.218 1.00 96.19 94 ASP A CA 1
ATOM 728 C C . ASP A 1 94 ? 4.458 -9.538 -12.566 1.00 96.19 94 ASP A C 1
ATOM 730 O O . ASP A 1 94 ? 4.306 -10.005 -11.438 1.00 96.19 94 ASP A O 1
ATOM 734 N N . GLN A 1 95 ? 5.627 -9.616 -13.213 1.00 96.00 95 GLN A N 1
ATOM 735 C CA . GLN A 1 95 ? 6.827 -10.206 -12.611 1.00 96.00 95 GLN A CA 1
ATOM 736 C C . GLN A 1 95 ? 7.284 -9.423 -11.372 1.00 96.00 95 GLN A C 1
ATOM 738 O O . GLN A 1 95 ? 7.485 -10.014 -10.310 1.00 96.00 95 GLN A O 1
ATOM 743 N N . TYR A 1 96 ? 7.383 -8.092 -11.477 1.00 96.88 96 TYR A N 1
ATOM 744 C CA . TYR A 1 96 ? 7.648 -7.237 -10.314 1.00 96.88 96 TYR A CA 1
ATOM 745 C C . TYR A 1 96 ? 6.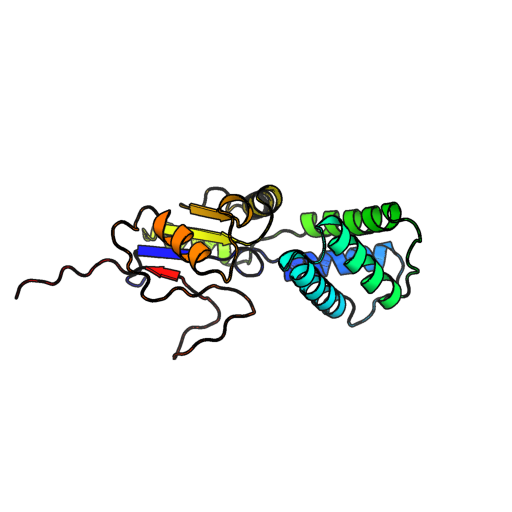594 -7.428 -9.221 1.00 96.88 96 TYR A C 1
ATOM 747 O O . TYR A 1 96 ? 6.927 -7.519 -8.041 1.00 96.88 96 TYR A O 1
ATOM 755 N N . PHE A 1 97 ? 5.320 -7.489 -9.603 1.00 95.88 97 PHE A N 1
ATOM 756 C CA . PHE A 1 97 ? 4.217 -7.565 -8.661 1.00 95.88 97 PHE A CA 1
ATOM 757 C C . PHE A 1 97 ? 4.216 -8.894 -7.902 1.00 95.88 97 PHE A C 1
ATOM 759 O O . PHE A 1 97 ? 3.973 -8.890 -6.701 1.00 95.88 97 PHE A O 1
ATOM 766 N N . ALA A 1 98 ? 4.558 -10.005 -8.558 1.00 96.88 98 ALA A N 1
ATOM 767 C CA . ALA A 1 98 ? 4.715 -11.302 -7.906 1.00 96.88 98 ALA A CA 1
ATOM 768 C C . ALA A 1 98 ? 5.847 -11.290 -6.862 1.00 96.88 98 ALA A C 1
ATOM 770 O O . ALA A 1 98 ? 5.657 -11.760 -5.738 1.00 96.88 98 ALA A O 1
ATOM 771 N N . ASP A 1 99 ? 7.000 -10.702 -7.198 1.00 97.06 99 ASP A N 1
ATOM 772 C CA . ASP A 1 99 ? 8.110 -10.557 -6.250 1.00 97.06 99 ASP A CA 1
ATOM 773 C C . ASP A 1 99 ? 7.728 -9.616 -5.091 1.00 97.06 99 ASP A C 1
ATOM 775 O O . ASP A 1 99 ? 8.021 -9.910 -3.930 1.00 97.06 99 ASP A O 1
ATOM 779 N N . TYR A 1 100 ? 6.988 -8.541 -5.379 1.00 96.94 100 TYR A N 1
ATOM 780 C CA . TYR A 1 100 ? 6.423 -7.643 -4.372 1.00 96.94 100 TYR A CA 1
ATOM 781 C C . TYR A 1 100 ? 5.482 -8.382 -3.420 1.00 96.94 100 TYR A C 1
ATOM 783 O O . TYR A 1 100 ? 5.666 -8.276 -2.210 1.00 96.94 100 TYR A O 1
ATOM 791 N N . GLU A 1 101 ? 4.528 -9.165 -3.935 1.00 96.88 101 GLU A N 1
ATOM 792 C CA . GLU A 1 101 ? 3.618 -9.993 -3.129 1.00 96.88 101 GLU A CA 1
ATOM 793 C C . GLU A 1 101 ? 4.369 -11.006 -2.258 1.00 96.88 101 GLU A C 1
ATOM 795 O O . GLU A 1 101 ? 4.010 -11.209 -1.098 1.00 96.88 101 GLU A O 1
ATOM 800 N N . SER A 1 102 ? 5.456 -11.592 -2.768 1.00 96.75 102 SER A N 1
ATOM 801 C CA . SER A 1 102 ? 6.281 -12.532 -1.998 1.00 96.75 102 SER A CA 1
ATOM 802 C C . SER A 1 102 ? 7.020 -11.881 -0.818 1.00 96.75 102 SER A C 1
ATOM 804 O O . SER A 1 102 ? 7.324 -12.555 0.167 1.00 96.75 102 SER A O 1
ATOM 806 N N . GLY A 1 103 ? 7.291 -10.573 -0.901 1.00 96.56 103 GLY A N 1
ATOM 807 C CA . GLY A 1 103 ? 7.985 -9.792 0.125 1.00 96.56 103 GLY A CA 1
ATOM 808 C C . GLY A 1 103 ? 7.073 -9.182 1.192 1.00 96.56 103 GLY A C 1
ATOM 809 O O . GLY A 1 103 ? 7.567 -8.488 2.088 1.00 96.56 103 GLY A O 1
ATOM 810 N N . TRP A 1 104 ? 5.758 -9.405 1.098 1.00 97.94 104 TRP A N 1
ATOM 811 C CA . TRP A 1 104 ? 4.757 -8.846 2.004 1.00 97.94 104 TRP A CA 1
ATOM 812 C C . TRP A 1 104 ? 4.982 -9.259 3.454 1.00 97.94 104 TRP A C 1
ATOM 814 O O . TRP A 1 104 ? 5.063 -10.439 3.789 1.00 97.94 104 TRP A O 1
ATOM 824 N N . ARG A 1 105 ? 5.040 -8.259 4.335 1.00 97.56 105 ARG A N 1
ATOM 825 C CA . ARG A 1 105 ? 5.319 -8.447 5.759 1.00 97.56 105 ARG A CA 1
ATOM 826 C C . ARG A 1 105 ? 4.763 -7.302 6.594 1.00 97.56 105 ARG A C 1
ATOM 828 O O . ARG A 1 105 ? 4.611 -6.176 6.116 1.00 97.56 105 ARG A O 1
ATOM 835 N N . ALA A 1 106 ? 4.471 -7.603 7.855 1.00 95.19 106 ALA A N 1
ATOM 836 C CA . ALA A 1 106 ? 4.177 -6.580 8.846 1.00 95.19 106 ALA A CA 1
ATOM 837 C C . ALA A 1 106 ? 5.458 -5.817 9.208 1.00 95.19 106 ALA A C 1
ATOM 839 O O . ALA A 1 106 ? 6.555 -6.379 9.127 1.00 95.19 106 ALA A O 1
ATOM 840 N N . PHE A 1 107 ? 5.322 -4.593 9.719 1.00 91.38 107 PHE A N 1
ATOM 841 C CA . PHE A 1 107 ? 6.394 -4.048 10.552 1.00 91.38 107 PHE A CA 1
ATOM 842 C C . PHE A 1 107 ? 6.568 -4.908 11.820 1.00 91.38 107 PHE A C 1
ATOM 844 O O . PHE A 1 107 ? 5.568 -5.425 12.333 1.00 91.38 107 PHE A O 1
ATOM 851 N N . PRO A 1 108 ? 7.805 -5.090 12.332 1.00 86.94 108 PRO A N 1
ATOM 852 C CA . PRO A 1 108 ? 8.092 -6.054 13.401 1.00 86.94 108 PRO A CA 1
ATOM 853 C C . PRO A 1 108 ? 7.236 -5.904 14.667 1.00 86.94 108 PRO A C 1
ATOM 855 O O . PRO A 1 108 ? 6.927 -6.892 15.328 1.00 86.94 108 PRO A O 1
ATOM 858 N N . ASP A 1 109 ? 6.839 -4.679 14.996 1.00 86.81 109 ASP A N 1
ATOM 859 C CA . ASP A 1 109 ? 6.073 -4.307 16.185 1.00 86.81 109 ASP A CA 1
ATOM 860 C C . ASP A 1 109 ? 4.562 -4.153 15.933 1.00 86.81 109 ASP A C 1
ATOM 862 O O . ASP A 1 109 ? 3.787 -4.082 16.890 1.00 86.81 109 ASP A O 1
ATOM 866 N N . ALA A 1 110 ? 4.113 -4.159 14.673 1.00 89.50 110 ALA A N 1
ATOM 867 C CA . ALA A 1 110 ? 2.719 -3.904 14.313 1.00 89.50 110 ALA A CA 1
ATOM 868 C C . ALA A 1 110 ? 1.761 -4.932 14.935 1.00 89.50 110 ALA A C 1
ATOM 870 O O . ALA A 1 110 ? 0.775 -4.567 15.575 1.00 89.50 110 ALA A O 1
ATOM 871 N N . VAL A 1 111 ? 2.062 -6.228 14.805 1.00 89.88 111 VAL A N 1
ATOM 872 C CA . VAL A 1 111 ? 1.191 -7.301 15.318 1.00 89.88 111 VAL A CA 1
ATOM 873 C C . VAL A 1 111 ? 1.086 -7.253 16.844 1.00 89.88 111 VAL A C 1
ATOM 875 O O . VAL A 1 111 ? -0.008 -7.371 17.404 1.00 89.88 111 VAL A O 1
ATOM 878 N N . GLU A 1 112 ? 2.212 -7.042 17.528 1.00 88.56 112 GLU A N 1
ATOM 879 C CA . GLU A 1 112 ? 2.242 -6.951 18.988 1.00 88.56 112 GLU A CA 1
ATOM 880 C C . GLU A 1 112 ? 1.490 -5.710 19.490 1.00 88.56 112 GLU A C 1
ATOM 882 O O . GLU A 1 112 ? 0.744 -5.799 20.469 1.00 88.56 112 GLU A O 1
ATOM 887 N N . LEU A 1 113 ? 1.628 -4.571 18.804 1.00 89.56 113 LEU A N 1
ATOM 888 C CA . LEU A 1 113 ? 0.898 -3.344 19.116 1.00 89.56 113 LEU A CA 1
ATOM 889 C C . LEU A 1 113 ? -0.617 -3.547 19.009 1.00 89.56 113 LEU A C 1
ATOM 891 O O . LEU A 1 113 ? -1.344 -3.225 19.953 1.00 89.56 113 LEU A O 1
ATOM 895 N N . ILE A 1 114 ? -1.093 -4.111 17.894 1.00 91.38 114 ILE A N 1
ATOM 896 C CA . ILE A 1 114 ? -2.524 -4.369 17.693 1.00 91.38 114 ILE A CA 1
ATOM 897 C C . ILE A 1 114 ? -3.062 -5.302 18.781 1.00 91.38 114 ILE A C 1
ATOM 899 O O . ILE A 1 114 ? -4.118 -5.031 19.357 1.00 91.38 114 ILE A O 1
ATOM 903 N N . LYS A 1 115 ? -2.316 -6.356 19.131 1.00 91.31 115 LYS A N 1
ATOM 904 C CA . LYS A 1 115 ? -2.689 -7.256 20.226 1.00 91.31 115 LYS A CA 1
ATOM 905 C C . LYS A 1 115 ? -2.782 -6.522 21.568 1.00 91.31 115 LYS A C 1
ATOM 907 O O . LYS A 1 115 ? -3.804 -6.625 22.238 1.00 91.31 115 LYS A O 1
ATOM 912 N N . LYS A 1 116 ? -1.763 -5.739 21.938 1.00 89.62 116 LYS A N 1
ATOM 913 C CA . LYS A 1 116 ? -1.737 -4.979 23.201 1.00 89.62 116 LYS A CA 1
ATOM 914 C C . LYS A 1 116 ? -2.905 -4.002 23.333 1.00 89.62 116 LYS A C 1
ATOM 916 O O . LYS A 1 116 ? -3.4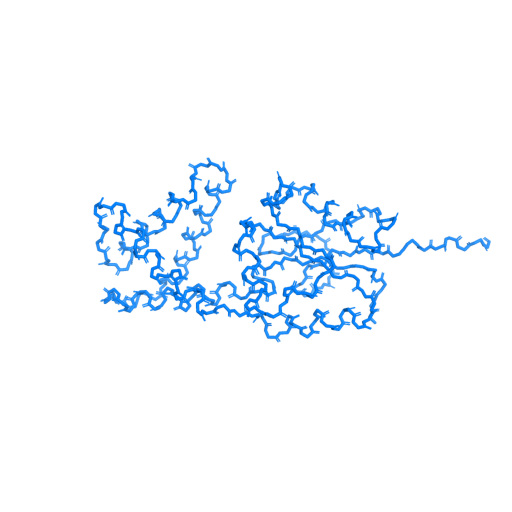43 -3.851 24.426 1.00 89.62 116 LYS A O 1
ATOM 921 N N . LEU A 1 117 ? -3.292 -3.335 22.244 1.00 87.31 117 LEU A N 1
ATOM 922 C CA . LEU A 1 117 ? -4.443 -2.427 22.243 1.00 87.31 117 LEU A CA 1
ATOM 923 C C . LEU A 1 117 ? -5.749 -3.184 22.500 1.00 87.31 117 LEU A C 1
ATOM 925 O O . LEU A 1 117 ? -6.531 -2.775 23.356 1.00 87.31 117 LEU A O 1
ATOM 929 N N . ARG A 1 118 ? -5.944 -4.322 21.827 1.00 89.19 118 ARG A N 1
ATOM 930 C CA . ARG A 1 118 ? -7.130 -5.169 22.020 1.00 89.19 118 ARG A CA 1
ATOM 931 C C . ARG A 1 118 ? -7.208 -5.759 23.424 1.00 89.19 118 ARG A C 1
ATOM 933 O O . ARG A 1 118 ? -8.263 -5.680 24.043 1.00 89.19 118 ARG A O 1
ATOM 940 N N . ASP A 1 119 ? -6.101 -6.295 23.936 1.00 91.56 119 ASP A N 1
ATOM 941 C CA . ASP A 1 119 ? -6.019 -6.852 25.294 1.00 91.56 119 ASP A CA 1
ATOM 942 C C . ASP A 1 119 ? -6.295 -5.772 26.363 1.00 91.56 119 ASP A C 1
ATOM 944 O O . ASP A 1 119 ? -6.783 -6.073 27.450 1.00 91.56 119 ASP A O 1
ATOM 948 N N . GLY A 1 120 ? -6.026 -4.502 26.039 1.00 87.00 120 GLY A N 1
ATOM 949 C CA . GLY A 1 120 ? -6.353 -3.336 26.861 1.00 87.00 120 GLY A CA 1
ATOM 950 C C . GLY A 1 120 ? -7.775 -2.787 26.688 1.00 87.00 120 GLY A C 1
ATOM 951 O O . GLY A 1 120 ? -8.072 -1.744 27.262 1.00 87.00 120 GLY A O 1
ATOM 952 N N . GLY A 1 121 ? -8.636 -3.437 25.898 1.00 85.31 121 GLY A N 1
ATOM 953 C CA . GLY A 1 121 ? -10.015 -2.998 25.654 1.00 85.31 121 GLY A CA 1
ATOM 954 C C . GLY A 1 121 ? -10.163 -1.841 24.658 1.00 85.31 121 GLY A C 1
ATOM 955 O O . GLY A 1 121 ? -11.248 -1.281 24.537 1.00 85.31 121 GLY A O 1
ATOM 956 N N . VAL A 1 122 ? -9.101 -1.479 23.930 1.00 83.12 122 VAL A N 1
ATOM 957 C CA . VAL A 1 122 ? -9.136 -0.401 22.931 1.00 83.12 122 VAL A CA 1
ATOM 958 C C . VAL A 1 122 ? -9.638 -0.943 21.595 1.00 83.12 122 VAL A C 1
ATOM 960 O O . VAL A 1 122 ? -9.092 -1.908 21.047 1.00 83.12 122 VAL A O 1
ATOM 963 N N . ALA A 1 123 ? -10.647 -0.294 21.014 1.00 85.06 123 ALA A N 1
ATOM 964 C CA . ALA A 1 123 ? -11.172 -0.704 19.721 1.00 85.06 123 ALA A CA 1
ATOM 965 C C . ALA A 1 123 ? -10.264 -0.253 18.565 1.00 85.06 123 ALA A C 1
ATOM 967 O O . ALA A 1 123 ? -10.124 0.931 18.270 1.00 85.06 123 ALA A O 1
ATOM 968 N N . VAL A 1 124 ? -9.664 -1.213 17.869 1.00 88.75 124 VAL A N 1
ATOM 969 C CA . VAL A 1 124 ? -8.780 -0.965 16.720 1.00 88.75 124 VAL A CA 1
ATOM 970 C C . VAL A 1 124 ? -9.517 -1.053 15.379 1.00 88.75 124 VAL A C 1
ATOM 972 O O . VAL A 1 124 ? -10.337 -1.956 15.184 1.00 88.75 124 VAL A O 1
ATOM 975 N N . GLY A 1 125 ? -9.194 -0.154 14.446 1.00 92.19 125 GLY A N 1
ATOM 976 C CA . GLY A 1 125 ? -9.707 -0.153 13.073 1.00 92.19 125 GLY A CA 1
ATOM 977 C C . GLY A 1 125 ? -8.654 0.223 12.026 1.00 92.19 125 GLY A C 1
ATOM 978 O O . GLY A 1 125 ? -7.614 0.778 12.372 1.00 92.19 125 GLY A O 1
ATOM 979 N N . VAL A 1 126 ? -8.929 -0.053 10.749 1.00 94.69 126 VAL A N 1
ATOM 980 C CA . VAL A 1 126 ? -8.063 0.295 9.604 1.00 94.69 126 VAL A CA 1
ATOM 981 C C . VAL A 1 126 ? -8.792 1.220 8.636 1.00 94.69 126 VAL A C 1
ATOM 983 O O . VAL A 1 126 ? -9.950 0.974 8.310 1.00 94.69 126 VAL A O 1
ATOM 986 N N . LEU A 1 127 ? -8.098 2.241 8.130 1.00 93.44 127 LEU A N 1
ATOM 987 C CA . LEU A 1 127 ? -8.521 3.085 7.015 1.00 93.44 127 LEU A CA 1
ATOM 988 C C . LEU A 1 127 ? -7.420 3.149 5.949 1.00 93.44 127 LEU A C 1
ATOM 990 O O . LEU A 1 127 ? -6.386 3.792 6.143 1.00 93.44 127 LEU A O 1
ATOM 994 N N . THR A 1 128 ? -7.668 2.530 4.797 1.00 93.25 128 THR A N 1
ATOM 995 C CA . THR A 1 128 ? -6.682 2.383 3.717 1.00 93.25 128 THR A CA 1
ATOM 996 C C . THR A 1 128 ? -7.252 2.770 2.348 1.00 93.25 128 THR A C 1
ATOM 998 O O . THR A 1 128 ? -8.438 2.568 2.069 1.00 93.25 128 THR A O 1
ATOM 1001 N N . ASN A 1 129 ? -6.400 3.338 1.491 1.00 90.12 129 ASN A N 1
ATOM 1002 C CA . ASN A 1 129 ? -6.739 3.651 0.105 1.00 90.12 129 ASN A CA 1
ATOM 1003 C C . ASN A 1 129 ? -6.294 2.499 -0.805 1.00 90.12 129 ASN A C 1
ATOM 1005 O O . ASN A 1 129 ? -5.160 2.035 -0.731 1.00 90.12 129 ASN A O 1
ATOM 1009 N N . GLY A 1 130 ? -7.156 2.067 -1.716 1.00 88.81 130 GLY A N 1
ATOM 1010 C CA . GLY A 1 130 ? -6.857 1.011 -2.679 1.00 88.81 130 GLY A CA 1
ATOM 1011 C C . GLY A 1 130 ? -8.082 0.175 -3.013 1.00 88.81 130 GLY A C 1
ATOM 1012 O O . GLY A 1 130 ? -9.206 0.518 -2.637 1.00 88.81 130 GLY A O 1
ATOM 1013 N N . THR A 1 131 ? -7.848 -0.931 -3.716 1.00 89.81 131 THR A N 1
ATOM 1014 C CA . THR A 1 131 ? -8.892 -1.913 -4.014 1.00 89.81 131 THR A CA 1
ATOM 1015 C C . THR A 1 131 ? -9.125 -2.825 -2.815 1.00 89.81 131 THR A C 1
ATOM 1017 O O . THR A 1 131 ? -8.197 -3.159 -2.069 1.00 89.81 131 THR A O 1
ATOM 1020 N N . ARG A 1 132 ? -10.371 -3.264 -2.643 1.00 94.50 132 ARG A N 1
ATOM 1021 C CA . ARG A 1 132 ? -10.792 -4.213 -1.616 1.00 94.50 132 ARG A CA 1
ATOM 1022 C C . ARG A 1 132 ? -9.942 -5.472 -1.658 1.00 94.50 132 ARG A C 1
ATOM 1024 O O . ARG A 1 132 ? -9.414 -5.898 -0.635 1.00 94.50 132 ARG A O 1
ATOM 1031 N N . GLU A 1 133 ? -9.792 -6.048 -2.846 1.00 94.44 133 GLU A N 1
ATOM 1032 C CA . GLU A 1 133 ? -9.059 -7.298 -3.037 1.00 94.44 133 GLU A CA 1
ATOM 1033 C C . GLU A 1 133 ? -7.616 -7.195 -2.526 1.00 94.44 133 GLU A C 1
ATOM 1035 O O . GLU A 1 133 ? -7.181 -8.026 -1.729 1.00 94.44 133 GLU A O 1
ATOM 1040 N N . GLN A 1 134 ? -6.884 -6.157 -2.939 1.00 92.94 134 GLN A N 1
ATOM 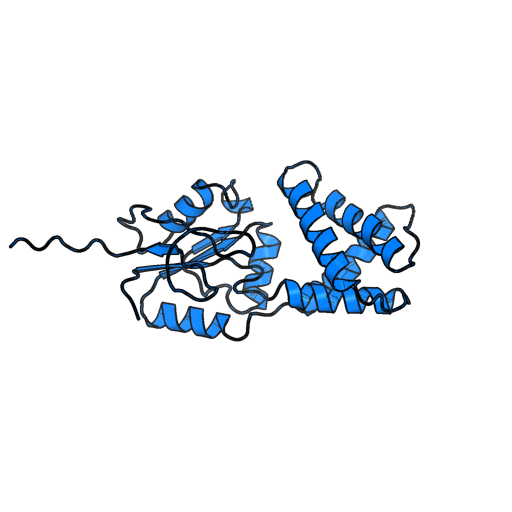1041 C CA . GLN A 1 134 ? -5.477 -6.008 -2.576 1.00 92.94 134 GLN A CA 1
ATOM 1042 C C . GLN A 1 134 ? -5.306 -5.756 -1.076 1.00 92.94 134 GLN A C 1
ATOM 1044 O O . GLN A 1 134 ? -4.449 -6.363 -0.436 1.00 92.94 134 GLN A O 1
ATOM 1049 N N . GLN A 1 135 ? -6.124 -4.874 -0.505 1.00 96.50 135 GLN A N 1
ATOM 1050 C CA . GLN A 1 135 ? -5.998 -4.471 0.894 1.00 96.50 135 GLN A CA 1
ATOM 1051 C C . GLN A 1 135 ? -6.362 -5.624 1.850 1.00 96.50 135 GLN A C 1
ATOM 1053 O O . GLN A 1 135 ? -5.668 -5.842 2.844 1.00 96.50 135 GLN A O 1
ATOM 1058 N N . LEU A 1 136 ? -7.367 -6.444 1.511 1.00 97.31 136 LEU A N 1
ATOM 1059 C CA . LEU A 1 136 ? -7.682 -7.659 2.274 1.00 97.31 136 LEU A CA 1
ATOM 1060 C C . LEU A 1 136 ? -6.587 -8.728 2.158 1.00 97.31 136 LEU A C 1
ATOM 1062 O O . LEU A 1 136 ? -6.229 -9.339 3.166 1.00 97.31 136 LEU A O 1
ATOM 1066 N N . LYS A 1 137 ? -6.016 -8.932 0.962 1.00 97.50 137 LYS A N 1
ATOM 1067 C CA . LYS A 1 137 ? -4.890 -9.861 0.774 1.00 97.50 137 LYS A CA 1
ATOM 1068 C C . LYS A 1 137 ? -3.667 -9.450 1.604 1.00 97.50 137 LYS A C 1
ATOM 1070 O O . LYS A 1 137 ? -3.067 -10.309 2.245 1.00 97.50 137 LYS A O 1
ATOM 1075 N N . LYS A 1 138 ? -3.342 -8.152 1.667 1.00 97.94 138 LYS A N 1
ATOM 1076 C CA . LYS A 1 138 ? -2.259 -7.631 2.522 1.00 97.94 138 LYS A CA 1
ATOM 1077 C C . LYS A 1 138 ? -2.506 -7.926 3.998 1.00 97.94 138 LYS A C 1
ATOM 1079 O O . LYS A 1 138 ? -1.620 -8.452 4.664 1.00 97.94 138 LYS A O 1
ATOM 1084 N N . LEU A 1 139 ? -3.709 -7.632 4.500 1.00 98.06 139 LEU A N 1
ATOM 1085 C CA . LEU A 1 139 ? -4.080 -7.911 5.893 1.00 98.06 139 LEU A CA 1
ATOM 1086 C C . LEU A 1 139 ? -3.959 -9.401 6.236 1.00 98.06 139 LEU A C 1
ATOM 1088 O O . LEU A 1 139 ? -3.456 -9.742 7.307 1.00 98.06 139 LEU A O 1
ATOM 1092 N N . ALA A 1 140 ? -4.377 -10.285 5.327 1.00 97.56 140 ALA A N 1
ATOM 1093 C CA . ALA A 1 140 ? -4.211 -11.726 5.492 1.00 97.56 140 ALA A CA 1
ATOM 1094 C C . ALA A 1 140 ? -2.732 -12.138 5.519 1.00 97.56 140 ALA A C 1
ATOM 1096 O O . ALA A 1 140 ? -2.323 -12.864 6.423 1.00 97.56 140 ALA A O 1
ATOM 1097 N N . ALA A 1 141 ? -1.921 -11.630 4.586 1.00 97.06 141 ALA A N 1
ATOM 1098 C CA . ALA A 1 141 ? -0.498 -11.955 4.492 1.00 97.06 141 ALA A CA 1
ATOM 1099 C C . ALA A 1 141 ? 0.296 -11.558 5.746 1.00 97.06 141 ALA A C 1
ATOM 1101 O O . ALA A 1 141 ? 1.214 -12.269 6.145 1.00 97.06 141 ALA A O 1
ATOM 1102 N N . ILE A 1 142 ? -0.086 -10.460 6.404 1.00 95.94 142 ILE A N 1
ATOM 1103 C CA . ILE A 1 142 ? 0.569 -9.994 7.636 1.00 95.94 142 ILE A CA 1
ATOM 1104 C C . ILE A 1 142 ? -0.074 -10.529 8.924 1.00 95.94 142 ILE A C 1
ATOM 1106 O O . ILE A 1 142 ? 0.295 -10.102 10.016 1.00 95.94 142 ILE A O 1
ATOM 1110 N N . GLY A 1 143 ? -1.041 -11.448 8.815 1.00 96.00 143 GLY A N 1
ATOM 1111 C CA . GLY A 1 143 ? -1.692 -12.082 9.965 1.00 96.00 143 GLY A CA 1
ATOM 1112 C C . GLY A 1 143 ? -2.640 -11.170 10.752 1.00 96.00 143 GLY A C 1
ATOM 1113 O O . GLY A 1 143 ? -2.891 -11.425 11.928 1.00 96.00 143 GLY A O 1
ATOM 1114 N N . LEU A 1 144 ? -3.167 -10.109 10.130 1.00 96.38 144 LEU A N 1
ATOM 1115 C CA . LEU A 1 144 ? -4.045 -9.119 10.768 1.00 96.38 144 LEU A CA 1
ATOM 1116 C C . LEU A 1 144 ? -5.476 -9.082 10.199 1.00 96.38 144 LEU A C 1
ATOM 1118 O O . LEU A 1 144 ? -6.236 -8.179 10.545 1.00 96.38 144 LEU A O 1
ATOM 1122 N N . ALA A 1 145 ? -5.867 -10.050 9.362 1.00 95.12 145 ALA A N 1
ATOM 1123 C CA . ALA A 1 145 ? -7.198 -10.100 8.739 1.00 95.12 145 ALA A CA 1
ATOM 1124 C C . ALA A 1 145 ? -8.357 -9.978 9.748 1.00 95.12 145 ALA A C 1
ATOM 1126 O O . ALA A 1 145 ? -9.273 -9.191 9.526 1.00 95.12 145 ALA A O 1
ATOM 1127 N N . ASP A 1 146 ? -8.266 -10.679 10.881 1.00 94.00 146 ASP A N 1
ATOM 1128 C CA . ASP A 1 146 ? -9.315 -10.718 11.913 1.00 94.00 146 ASP A CA 1
ATOM 1129 C C . ASP A 1 146 ? -8.978 -9.861 13.146 1.00 94.00 146 ASP A C 1
ATOM 1131 O O . ASP A 1 146 ? -9.591 -9.985 14.210 1.00 94.00 146 ASP A O 1
ATOM 1135 N N . ALA A 1 147 ? -7.956 -9.007 13.046 1.00 94.06 147 ALA A N 1
ATOM 1136 C CA . ALA A 1 147 ? -7.474 -8.230 14.183 1.00 94.06 147 ALA A CA 1
ATOM 1137 C C . ALA A 1 147 ? -8.279 -6.941 14.420 1.00 94.06 147 ALA A C 1
ATOM 1139 O O . ALA A 1 147 ? -8.183 -6.353 15.497 1.00 94.06 147 ALA A O 1
ATOM 1140 N N . PHE A 1 148 ? -9.069 -6.493 13.444 1.00 94.06 148 PHE A N 1
ATOM 1141 C CA . PHE A 1 148 ? -9.728 -5.188 13.472 1.00 94.06 148 PHE A CA 1
ATOM 1142 C C . PHE A 1 148 ? -11.235 -5.290 13.672 1.00 94.06 148 PHE A C 1
ATOM 1144 O O . PHE A 1 148 ? -11.897 -6.142 13.091 1.00 94.06 148 PHE A O 1
ATOM 1151 N N . HIS A 1 149 ? -11.788 -4.360 14.452 1.00 91.12 149 HIS A N 1
ATOM 1152 C CA . HIS A 1 149 ? -13.238 -4.225 14.623 1.00 91.12 149 HIS A CA 1
ATOM 1153 C C . HIS A 1 149 ? -13.891 -3.629 13.375 1.00 91.12 149 HIS A C 1
ATOM 1155 O O . HIS A 1 149 ? -15.046 -3.910 13.071 1.00 91.12 149 HIS A O 1
ATOM 1161 N N . VAL A 1 150 ? -13.144 -2.790 12.656 1.00 91.88 150 VAL A N 1
ATOM 1162 C CA . VAL A 1 150 ? -13.583 -2.141 11.426 1.00 91.88 150 VAL A CA 1
ATOM 1163 C C . VAL A 1 150 ? -12.423 -2.052 10.441 1.00 91.88 150 VAL A C 1
ATOM 1165 O O . VAL A 1 150 ? -11.313 -1.661 10.798 1.00 91.88 150 VAL A O 1
ATOM 1168 N N . VAL A 1 151 ? -12.699 -2.381 9.181 1.00 95.44 151 VAL A N 1
ATOM 1169 C CA . VAL A 1 151 ? -11.788 -2.170 8.055 1.00 95.44 151 VAL A CA 1
ATOM 1170 C C . VAL A 1 151 ? -12.518 -1.315 7.021 1.00 95.44 151 VAL A C 1
ATOM 1172 O O . VAL A 1 151 ? -13.527 -1.727 6.449 1.00 95.44 151 VAL A O 1
ATOM 1175 N N . CYS A 1 152 ? -12.028 -0.098 6.815 1.00 95.06 152 CYS A N 1
ATOM 1176 C CA . CYS A 1 152 ? -12.521 0.862 5.839 1.00 95.06 152 CYS A CA 1
ATOM 1177 C C . CYS A 1 152 ? -11.537 0.929 4.667 1.00 95.06 152 CYS A C 1
ATOM 1179 O O . CYS A 1 152 ? -10.427 1.443 4.802 1.00 95.06 152 CYS A O 1
ATOM 1181 N N . ILE A 1 153 ? -11.956 0.415 3.514 1.00 96.00 153 ILE A N 1
ATOM 1182 C CA . ILE A 1 153 ? -11.189 0.462 2.266 1.00 96.00 153 ILE A CA 1
ATOM 1183 C C . ILE A 1 153 ? -11.863 1.480 1.352 1.00 96.00 153 ILE A C 1
ATOM 1185 O O . ILE A 1 153 ? -13.090 1.481 1.247 1.00 96.00 153 ILE A O 1
ATOM 1189 N N . SER A 1 154 ? -11.090 2.348 0.697 1.00 93.12 154 SER A N 1
ATOM 1190 C CA . SER A 1 154 ? -11.647 3.434 -0.123 1.00 93.12 154 SER A CA 1
ATOM 1191 C C . SER A 1 154 ? -12.633 2.960 -1.197 1.00 93.12 154 SER A C 1
ATOM 1193 O O . SER A 1 154 ? -13.647 3.617 -1.419 1.00 93.12 154 SER A O 1
ATOM 1195 N N . GLU A 1 155 ? -12.367 1.813 -1.835 1.00 92.81 155 GLU A N 1
ATOM 1196 C CA . GLU A 1 155 ? -13.280 1.202 -2.815 1.00 92.81 155 GLU A CA 1
ATOM 1197 C C . GLU A 1 155 ? -14.639 0.827 -2.197 1.00 92.81 155 GLU A C 1
ATOM 1199 O O . GLU A 1 155 ? -15.673 1.043 -2.822 1.00 92.81 155 GLU A O 1
ATOM 1204 N N . ASP A 1 156 ? -14.655 0.346 -0.950 1.00 95.62 156 ASP A N 1
ATOM 1205 C CA . ASP A 1 156 ? -15.883 -0.070 -0.259 1.00 95.62 156 ASP A CA 1
ATOM 1206 C C . ASP A 1 156 ? -16.721 1.113 0.240 1.00 95.62 156 ASP A C 1
ATOM 1208 O O . ASP A 1 156 ? -17.944 1.017 0.350 1.00 95.62 156 ASP A O 1
ATOM 1212 N N . ILE A 1 157 ? -16.063 2.206 0.636 1.00 94.88 157 ILE A N 1
ATOM 1213 C CA . ILE A 1 157 ? -16.723 3.353 1.279 1.00 94.88 157 ILE A CA 1
ATOM 1214 C C . ILE A 1 157 ? -17.033 4.491 0.295 1.00 94.88 157 ILE A C 1
ATOM 1216 O O . ILE A 1 157 ? -17.826 5.367 0.626 1.00 94.88 157 ILE A O 1
ATOM 1220 N N . GLY A 1 158 ? -16.461 4.475 -0.915 1.00 93.12 158 GLY A N 1
ATOM 1221 C CA . GLY A 1 158 ? -16.754 5.440 -1.986 1.00 93.12 158 GLY A CA 1
ATOM 1222 C C . GLY A 1 158 ? -16.039 6.794 -1.863 1.00 93.12 158 GLY A C 1
ATOM 1223 O O . GLY A 1 158 ? -16.279 7.700 -2.658 1.00 93.12 158 GLY A O 1
ATOM 1224 N N . PHE A 1 159 ? -15.153 6.942 -0.882 1.00 89.62 159 PHE A N 1
ATOM 1225 C CA . PHE A 1 159 ? -14.265 8.091 -0.689 1.00 89.62 159 PHE A CA 1
ATOM 1226 C C . PHE A 1 159 ? -12.930 7.607 -0.117 1.00 89.62 159 PHE A C 1
ATOM 1228 O O . PHE A 1 159 ? -12.825 6.509 0.423 1.00 89.62 159 PHE A O 1
ATOM 1235 N N . GLN A 1 160 ? -11.890 8.424 -0.246 1.00 86.88 160 GLN A N 1
ATOM 1236 C CA . GLN A 1 160 ? -10.515 8.050 0.086 1.00 86.88 160 GLN A CA 1
ATOM 1237 C C . GLN A 1 160 ? -9.837 9.132 0.919 1.00 86.88 160 GLN A C 1
ATOM 1239 O O . GLN A 1 160 ? -10.193 10.306 0.820 1.00 86.88 160 GLN A O 1
ATOM 1244 N N . LYS A 1 161 ? -8.813 8.768 1.692 1.00 85.50 161 LYS A N 1
ATOM 1245 C CA . LYS A 1 161 ? -7.954 9.755 2.360 1.00 85.50 161 LYS A CA 1
ATOM 1246 C C . LYS A 1 161 ? -7.335 10.694 1.308 1.00 85.50 161 LYS A C 1
ATOM 1248 O O . LYS A 1 161 ? -6.920 10.188 0.260 1.00 85.50 161 LYS A O 1
ATOM 1253 N N . PRO A 1 162 ? -7.238 12.014 1.562 1.00 83.62 162 PRO A N 1
ATOM 1254 C CA . PRO A 1 162 ? -7.494 12.711 2.830 1.00 83.62 162 PRO A CA 1
ATOM 1255 C C . PRO A 1 162 ? -8.926 13.273 3.004 1.00 83.62 162 PRO A C 1
ATOM 1257 O O . PRO A 1 162 ? -9.121 14.170 3.820 1.00 83.62 162 PRO A O 1
ATOM 1260 N N . ASP A 1 163 ? -9.932 12.790 2.266 1.00 82.75 163 ASP A N 1
ATOM 1261 C CA . ASP A 1 163 ? -11.323 13.245 2.429 1.00 82.75 163 ASP A CA 1
ATOM 1262 C C . ASP A 1 163 ? -11.832 12.982 3.857 1.00 82.75 163 ASP A C 1
ATOM 1264 O O . ASP A 1 163 ? -11.745 11.858 4.358 1.00 82.75 163 ASP A O 1
ATOM 1268 N N . VAL A 1 164 ? -12.394 14.007 4.509 1.00 82.75 164 VAL A N 1
ATOM 1269 C CA . VAL A 1 164 ? -12.894 13.932 5.894 1.00 82.75 164 VAL A CA 1
ATOM 1270 C C . VAL A 1 164 ? -13.922 12.814 6.088 1.00 82.75 164 VAL A C 1
ATOM 1272 O O . VAL A 1 164 ? -13.901 12.137 7.117 1.00 82.75 164 VAL A O 1
ATOM 1275 N N . ARG A 1 165 ? -14.741 12.531 5.065 1.00 86.69 165 ARG A N 1
ATOM 1276 C CA . ARG A 1 165 ? -15.772 11.481 5.103 1.00 86.69 165 ARG A CA 1
ATOM 1277 C C . ARG A 1 165 ? -15.173 10.091 5.328 1.00 86.69 165 ARG A C 1
ATOM 1279 O O . ARG A 1 165 ? -15.805 9.240 5.958 1.00 86.69 165 ARG A O 1
ATOM 1286 N N . ALA A 1 166 ? -13.935 9.867 4.872 1.00 85.44 166 ALA A N 1
ATOM 1287 C CA . ALA A 1 166 ? -13.191 8.625 5.092 1.00 85.44 166 ALA A CA 1
ATOM 1288 C C . ALA A 1 166 ? -12.911 8.392 6.582 1.00 85.44 166 ALA A C 1
ATOM 1290 O O . ALA A 1 166 ? -13.137 7.297 7.102 1.00 85.44 166 ALA A O 1
ATOM 1291 N N . PHE A 1 167 ? -12.494 9.445 7.283 1.00 83.69 167 PHE A N 1
ATOM 1292 C CA . PHE A 1 167 ? -12.212 9.408 8.717 1.00 83.69 167 PHE A CA 1
ATOM 1293 C C . PHE A 1 167 ? -13.491 9.334 9.551 1.00 83.69 167 PHE A C 1
ATOM 1295 O O . PHE A 1 167 ? -13.555 8.553 10.499 1.00 83.69 167 PHE A O 1
ATOM 1302 N N . GLU A 1 168 ? -14.527 10.088 9.176 1.00 83.25 168 GLU A N 1
ATOM 1303 C CA . GLU A 1 168 ? -15.841 10.028 9.831 1.00 83.25 168 GLU A CA 1
ATOM 1304 C C . GLU A 1 168 ? -16.448 8.625 9.747 1.00 83.25 168 GLU A C 1
ATOM 1306 O O . GLU A 1 168 ? -16.998 8.126 10.726 1.00 83.25 168 GLU A O 1
ATOM 1311 N N . THR A 1 169 ? -16.286 7.950 8.607 1.00 87.31 169 THR A N 1
ATOM 1312 C CA . THR A 1 169 ? -16.771 6.576 8.420 1.00 87.31 169 THR A CA 1
ATOM 1313 C C . THR A 1 169 ? -16.031 5.577 9.296 1.00 87.31 169 THR A C 1
ATOM 1315 O O . THR A 1 169 ? -16.671 4.702 9.881 1.00 87.31 169 THR A O 1
ATOM 1318 N N . LEU A 1 170 ? -14.705 5.709 9.411 1.00 85.56 170 LEU A N 1
ATOM 1319 C CA . LEU A 1 170 ? -13.908 4.877 10.312 1.00 85.56 170 LEU A CA 1
ATOM 1320 C C . LEU A 1 170 ? -14.352 5.056 11.766 1.00 85.56 170 LEU A C 1
ATOM 1322 O O . LEU A 1 170 ? -14.521 4.063 12.471 1.00 85.56 170 LEU A O 1
ATOM 1326 N N . ALA A 1 171 ? -14.554 6.305 12.195 1.00 80.31 171 ALA A N 1
ATOM 1327 C CA . ALA A 1 171 ? -15.044 6.606 13.532 1.00 80.31 171 ALA A CA 1
ATOM 1328 C C . ALA A 1 171 ? -16.431 5.981 13.746 1.00 80.31 171 ALA A C 1
ATOM 1330 O O . ALA A 1 171 ? -16.583 5.134 14.618 1.00 80.31 171 ALA A O 1
ATOM 1331 N N . PHE A 1 172 ? -17.408 6.300 12.890 1.00 80.88 172 PHE A N 1
ATOM 1332 C CA . PHE A 1 172 ? -18.797 5.852 13.031 1.00 80.88 172 PHE A CA 1
ATOM 1333 C C . PHE A 1 172 ? -18.963 4.326 13.061 1.00 80.88 172 PHE A C 1
ATOM 1335 O O . PHE A 1 172 ? -19.787 3.808 13.809 1.00 80.88 172 PHE A O 1
ATOM 1342 N N . ARG A 1 173 ? -18.194 3.592 12.248 1.00 81.88 173 ARG A N 1
ATOM 1343 C CA . ARG A 1 173 ? -18.264 2.123 12.185 1.00 81.88 173 ARG A CA 1
ATOM 1344 C C . ARG A 1 173 ? -17.533 1.424 13.337 1.00 81.88 173 ARG A C 1
ATOM 1346 O O . ARG A 1 173 ? -17.597 0.199 13.425 1.00 81.88 173 ARG A O 1
ATOM 1353 N N . ASN A 1 174 ? -16.828 2.157 14.197 1.00 70.19 174 ASN A N 1
ATOM 1354 C CA . ASN A 1 174 ? -16.138 1.576 15.338 1.00 70.19 174 ASN A CA 1
ATOM 1355 C C . ASN A 1 174 ? -17.138 1.304 16.489 1.00 70.19 174 ASN A C 1
ATOM 1357 O O . ASN A 1 174 ? -17.875 2.208 16.879 1.00 70.19 174 ASN A O 1
ATOM 1361 N N . PRO A 1 175 ? -17.193 0.085 17.055 1.00 63.75 175 PRO A N 1
ATOM 1362 C CA . PRO A 1 175 ? -18.236 -0.307 18.008 1.00 63.75 175 PRO A CA 1
ATOM 1363 C C . PRO A 1 175 ? -18.242 0.473 19.333 1.00 63.75 175 PRO A C 1
ATOM 1365 O O . PRO A 1 175 ? -19.271 0.498 19.999 1.00 63.75 175 PRO A O 1
ATOM 1368 N N . THR A 1 176 ? -17.149 1.137 19.724 1.00 63.06 176 THR A N 1
ATOM 1369 C CA . THR A 1 176 ? -17.111 1.979 20.940 1.00 63.06 176 THR A CA 1
ATOM 1370 C C . THR A 1 176 ? -17.567 3.425 20.687 1.00 63.06 176 THR A C 1
ATOM 1372 O O . THR A 1 176 ? -17.531 4.270 21.580 1.00 63.06 176 THR A O 1
ATOM 1375 N N . CYS A 1 177 ? -18.025 3.734 19.469 1.00 49.56 177 CYS A N 1
ATOM 1376 C CA . CYS A 1 177 ? -18.240 5.090 18.972 1.00 49.56 177 CYS A CA 1
ATOM 1377 C C . CYS A 1 177 ? -19.635 5.688 19.251 1.00 49.56 177 CYS A C 1
ATOM 1379 O O . CYS A 1 177 ? -20.041 6.622 18.558 1.00 49.56 177 CYS A O 1
ATOM 1381 N N . GLU A 1 178 ? -20.389 5.237 20.262 1.00 44.19 178 GLU A N 1
ATOM 1382 C CA . GLU A 1 178 ? -21.751 5.764 20.494 1.00 44.19 178 GLU A CA 1
ATOM 1383 C C . GLU A 1 178 ? -21.804 7.302 20.653 1.00 44.19 178 GLU A C 1
AT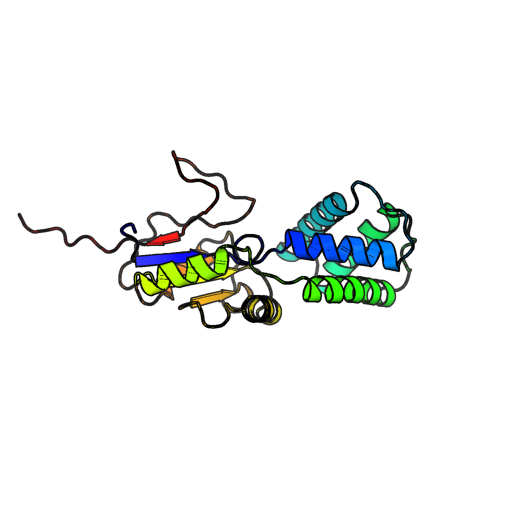OM 1385 O O . GLU A 1 178 ? -22.866 7.894 20.455 1.00 44.19 178 GLU A O 1
ATOM 1390 N N . ARG A 1 179 ? -20.683 7.983 20.968 1.00 41.72 179 ARG A N 1
ATOM 1391 C CA . ARG A 1 179 ? -20.616 9.453 21.117 1.00 41.72 179 ARG A CA 1
ATOM 1392 C C . ARG A 1 179 ? -19.265 10.099 20.769 1.00 41.72 179 ARG A C 1
ATOM 1394 O O . ARG A 1 179 ? -18.881 11.069 21.429 1.00 41.72 179 ARG A O 1
ATOM 1401 N N . LEU A 1 180 ? -18.526 9.631 19.760 1.00 42.06 180 LEU A N 1
ATOM 1402 C CA . LEU A 1 180 ? -17.311 10.359 19.357 1.00 42.06 180 LEU A CA 1
ATOM 1403 C C . LEU A 1 180 ? -17.680 11.638 18.605 1.00 42.06 180 LEU A C 1
ATOM 1405 O O . LEU A 1 180 ? -18.122 11.610 17.460 1.00 42.06 180 LEU A O 1
ATOM 1409 N N . LYS A 1 181 ? -17.472 12.788 19.253 1.00 39.88 181 LYS A N 1
ATOM 1410 C CA . LYS A 1 181 ? -17.320 14.053 18.532 1.00 39.88 181 LYS A CA 1
ATOM 1411 C C . LYS A 1 181 ? -15.932 14.016 17.884 1.00 39.88 181 LYS A C 1
ATOM 1413 O O . LYS A 1 181 ? -14.971 13.822 18.628 1.00 39.88 181 LYS A O 1
ATOM 1418 N N . PRO A 1 182 ? -15.790 14.187 16.558 1.00 41.50 182 PRO A N 1
ATOM 1419 C CA . PRO A 1 182 ? -14.482 14.242 15.914 1.00 41.50 182 PRO A CA 1
ATOM 1420 C C . PRO A 1 182 ? -13.766 15.524 16.357 1.00 41.50 182 PRO A C 1
ATOM 1422 O O . PRO A 1 182 ? -13.859 16.560 15.709 1.00 41.50 182 PRO A O 1
ATOM 1425 N N . SER A 1 183 ? -13.105 15.497 17.515 1.00 36.81 183 SER A N 1
ATOM 1426 C CA . SER A 1 183 ? -12.334 16.638 18.014 1.00 36.81 183 SER A CA 1
ATOM 1427 C C . SER A 1 183 ? -10.921 16.677 17.435 1.00 36.81 183 SER A C 1
ATOM 1429 O O . SER A 1 183 ? -10.290 17.726 17.503 1.00 36.81 183 SER A O 1
ATOM 1431 N N . LEU A 1 184 ? -10.439 15.591 16.819 1.00 39.34 184 LEU A N 1
ATOM 1432 C CA . LEU A 1 184 ? -9.209 15.575 16.028 1.00 39.34 184 LEU A CA 1
ATOM 1433 C C . LEU A 1 184 ? -9.184 14.328 15.123 1.00 39.34 184 LEU A C 1
ATOM 1435 O O . LEU A 1 184 ? -9.012 13.209 15.601 1.00 39.34 184 LEU A O 1
ATOM 1439 N N . ALA A 1 185 ? -9.362 14.503 13.813 1.00 38.59 185 ALA A N 1
ATOM 1440 C CA . ALA A 1 185 ? -9.087 13.455 12.832 1.00 38.59 185 ALA A CA 1
ATOM 1441 C C . ALA A 1 185 ? -7.690 13.702 12.251 1.00 38.59 185 ALA A C 1
ATOM 1443 O O . ALA A 1 185 ? -7.469 14.707 11.577 1.00 38.59 185 ALA A O 1
ATOM 1444 N N . ALA A 1 186 ? -6.741 12.810 12.528 1.00 39.06 186 ALA A N 1
ATOM 1445 C CA . ALA A 1 186 ? -5.418 12.827 11.913 1.00 39.06 186 ALA A CA 1
ATOM 1446 C C . ALA A 1 186 ? -5.092 11.429 11.366 1.00 39.06 186 ALA A C 1
ATOM 1448 O O . ALA A 1 186 ? -5.345 10.423 12.027 1.00 39.06 186 ALA A O 1
ATOM 1449 N N . SER A 1 187 ? -4.557 11.377 10.143 1.00 36.12 187 SER A N 1
ATOM 1450 C CA . SER A 1 187 ? -4.144 10.149 9.449 1.00 36.12 187 SER A CA 1
ATOM 1451 C C . SER A 1 187 ? -2.681 9.837 9.717 1.00 36.12 187 SER A C 1
ATOM 1453 O O . SER A 1 187 ? -1.856 10.742 9.605 1.00 36.12 187 SER A O 1
ATOM 1455 N N . VAL A 1 188 ? -2.341 8.564 9.941 1.00 43.00 188 VAL A N 1
ATOM 1456 C CA . VAL A 1 188 ? -0.960 8.097 9.726 1.00 43.00 188 VAL A CA 1
ATOM 1457 C C . VAL A 1 188 ? -0.718 8.047 8.230 1.00 43.00 188 VAL A C 1
ATOM 1459 O O . VAL A 1 188 ? -1.598 7.629 7.479 1.00 43.00 188 VAL A O 1
ATOM 1462 N N . GLY A 1 189 ? 0.444 8.525 7.813 1.00 38.19 189 GLY A N 1
ATOM 1463 C CA . GLY A 1 189 ? 0.942 8.432 6.452 1.00 38.19 189 GLY A CA 1
ATOM 1464 C C . GLY A 1 189 ? 2.140 9.368 6.278 1.00 38.19 189 GLY A C 1
ATOM 1465 O O . GLY A 1 189 ? 2.248 10.357 7.009 1.00 38.19 189 GLY A O 1
ATOM 1466 N N . PRO A 1 190 ? 3.034 9.110 5.312 1.00 38.12 190 PRO A N 1
ATOM 1467 C CA . PRO A 1 190 ? 4.245 9.908 5.095 1.00 38.12 190 PRO A CA 1
ATOM 1468 C C . PRO A 1 190 ? 3.998 11.394 4.754 1.00 38.12 190 PRO A C 1
ATOM 1470 O O . PRO A 1 190 ? 4.956 12.156 4.659 1.00 38.12 190 PRO A O 1
ATOM 1473 N N . GLN A 1 191 ? 2.744 11.843 4.595 1.00 33.28 191 GLN A N 1
ATOM 1474 C CA . GLN A 1 191 ? 2.409 13.186 4.103 1.00 33.28 191 GLN A CA 1
ATOM 1475 C C . GLN A 1 191 ? 1.501 14.054 5.002 1.00 33.28 191 GLN A C 1
ATOM 1477 O O . GLN A 1 191 ? 0.843 14.960 4.495 1.00 33.28 191 GLN A O 1
ATOM 1482 N N . VAL A 1 192 ? 1.472 13.879 6.330 1.00 31.55 192 VAL A N 1
ATOM 1483 C CA . VAL A 1 192 ? 0.689 14.791 7.199 1.00 31.55 192 VAL A CA 1
ATOM 1484 C C . VAL A 1 192 ? 1.575 15.576 8.175 1.00 31.55 192 VAL A C 1
ATOM 1486 O O . VAL A 1 192 ? 2.074 15.047 9.162 1.00 31.55 192 VAL A O 1
ATOM 1489 N N . LYS A 1 193 ? 1.730 16.884 7.923 1.00 26.22 193 LYS A N 1
ATOM 1490 C CA . LYS A 1 193 ? 2.135 17.890 8.925 1.00 26.22 193 LYS A CA 1
ATOM 1491 C C . LYS A 1 193 ? 0.885 18.366 9.666 1.00 26.22 193 LYS A C 1
ATOM 1493 O O . LYS A 1 193 ? -0.027 18.812 8.980 1.00 26.22 193 LYS A O 1
ATOM 1498 N N . LEU A 1 194 ? 0.880 18.385 11.007 1.00 25.91 194 LEU A N 1
ATOM 1499 C CA . LEU A 1 194 ? 0.166 19.396 11.815 1.00 25.91 194 LEU A CA 1
ATOM 1500 C C . LEU A 1 194 ? 0.562 19.390 13.309 1.00 25.91 194 LEU A C 1
ATOM 1502 O O . LEU A 1 194 ? 1.000 18.387 13.863 1.00 25.91 194 LEU A O 1
ATOM 1506 N N . CYS A 1 195 ? 0.441 20.580 13.909 1.00 24.02 195 CYS A N 1
ATOM 1507 C CA . CYS A 1 195 ? 0.971 21.043 15.194 1.00 24.02 195 CYS A CA 1
ATOM 1508 C C . CYS A 1 195 ? 0.452 20.318 16.447 1.00 24.02 195 CYS A C 1
ATOM 1510 O O . CYS A 1 195 ? -0.725 20.400 16.778 1.00 24.02 195 CYS A O 1
ATOM 1512 N N . SER A 1 196 ? 1.359 19.797 17.267 1.00 25.00 196 SER A N 1
ATOM 1513 C CA . SER A 1 196 ? 1.767 20.362 18.569 1.00 25.00 196 SER A CA 1
ATOM 1514 C C . SER A 1 196 ? 2.501 19.287 19.380 1.00 25.00 196 SER A C 1
ATOM 1516 O O . SER A 1 196 ? 2.361 18.093 19.148 1.00 25.00 196 SER A O 1
ATOM 1518 N N . SER A 1 197 ? 3.392 19.760 20.243 1.00 25.64 197 SER A N 1
ATOM 1519 C CA . SER A 1 197 ? 4.440 19.059 20.989 1.00 25.64 197 SER A CA 1
ATOM 1520 C C . SER A 1 197 ? 4.174 17.609 21.434 1.00 25.64 197 SER A C 1
ATOM 1522 O O . SER A 1 197 ? 3.318 17.358 22.277 1.00 25.64 197 SER A O 1
ATOM 1524 N N . ALA A 1 198 ? 5.102 16.749 20.990 1.00 27.92 198 ALA A N 1
ATOM 1525 C CA . ALA A 1 198 ? 5.599 15.522 21.624 1.00 27.92 198 ALA A CA 1
ATOM 1526 C C . ALA A 1 198 ? 4.805 14.214 21.450 1.00 27.92 198 ALA A C 1
ATOM 1528 O O . ALA A 1 198 ? 4.303 13.691 22.435 1.00 27.92 198 ALA A O 1
ATOM 1529 N N . ILE A 1 199 ? 4.842 13.615 20.245 1.00 29.75 199 ILE A N 1
ATOM 1530 C CA . ILE A 1 199 ? 4.805 12.148 20.033 1.00 29.75 199 ILE A CA 1
ATOM 1531 C C . ILE A 1 199 ? 5.689 11.798 18.806 1.00 29.75 199 ILE A C 1
ATOM 1533 O O . ILE A 1 199 ? 5.679 12.515 17.806 1.00 29.75 199 ILE A O 1
ATOM 1537 N N . THR A 1 200 ? 6.500 10.738 18.914 1.00 25.86 200 THR A N 1
ATOM 1538 C CA . THR A 1 200 ? 7.303 10.076 17.853 1.00 25.86 200 THR A CA 1
ATOM 1539 C C . THR A 1 200 ? 6.416 9.541 16.704 1.00 25.86 200 THR A C 1
ATOM 1541 O O . THR A 1 200 ? 5.202 9.538 16.874 1.00 25.86 200 THR A O 1
ATOM 1544 N N . PRO A 1 201 ? 6.941 9.139 15.518 1.00 25.92 201 PRO A N 1
ATOM 1545 C CA . PRO A 1 201 ? 6.132 8.942 14.303 1.00 25.92 201 PRO A CA 1
ATOM 1546 C C . PRO A 1 201 ? 5.142 7.773 14.434 1.00 25.92 201 PRO A C 1
ATOM 1548 O O . PRO A 1 201 ? 5.436 6.637 14.090 1.00 25.92 201 PRO A O 1
ATOM 1551 N N . ALA A 1 202 ? 3.962 8.076 14.961 1.00 30.66 202 ALA A N 1
ATOM 1552 C CA . ALA A 1 202 ? 2.781 7.234 15.028 1.00 30.66 202 ALA A CA 1
ATOM 1553 C C . ALA A 1 202 ? 1.592 8.192 15.141 1.00 30.66 202 ALA A C 1
ATOM 1555 O O . ALA A 1 202 ? 1.372 8.811 16.182 1.00 30.66 202 ALA A O 1
ATOM 1556 N N . THR A 1 203 ? 0.855 8.397 14.054 1.00 42.69 203 THR A N 1
ATOM 1557 C CA . THR A 1 203 ? -0.405 9.144 14.130 1.00 42.69 203 THR A CA 1
ATOM 1558 C C . THR A 1 203 ? -1.482 8.224 14.705 1.00 42.69 203 THR A C 1
ATOM 1560 O O . THR A 1 203 ? -1.528 7.030 14.439 1.00 42.69 203 THR A O 1
ATOM 1563 N N . ILE A 1 204 ? -2.338 8.749 15.565 1.00 43.97 204 ILE A N 1
ATOM 1564 C CA . ILE A 1 204 ? -3.344 7.950 16.251 1.00 43.97 204 ILE A CA 1
ATOM 1565 C C . ILE A 1 204 ? -4.658 8.705 16.087 1.00 43.97 204 ILE A C 1
ATOM 1567 O O . ILE A 1 204 ? -4.733 9.878 16.455 1.00 43.97 204 ILE A O 1
ATOM 1571 N N . LEU A 1 205 ? -5.685 8.076 15.503 1.00 42.03 205 LEU A N 1
ATOM 1572 C CA . LEU A 1 205 ? -7.037 8.633 15.576 1.00 42.03 205 LEU A CA 1
ATOM 1573 C C . LEU A 1 205 ? -7.555 8.350 16.986 1.00 42.03 205 LEU A C 1
ATOM 1575 O O . LEU A 1 205 ? -7.898 7.213 17.298 1.00 42.03 205 LEU A O 1
ATOM 1579 N N . LEU A 1 206 ? -7.504 9.365 17.846 1.00 43.72 206 LEU A N 1
ATOM 1580 C CA . LEU A 1 206 ? -7.754 9.231 19.275 1.00 43.72 206 LEU A CA 1
ATOM 1581 C C . LEU A 1 206 ? -9.189 9.607 19.611 1.00 43.72 206 LEU A C 1
ATOM 1583 O O . LEU A 1 206 ? -9.613 10.754 19.497 1.00 43.72 206 LEU A O 1
ATOM 1587 N N . ALA A 1 207 ? -9.923 8.599 20.047 1.00 42.84 207 ALA A N 1
ATOM 1588 C CA . ALA A 1 207 ? -11.286 8.689 20.517 1.00 42.84 207 ALA A CA 1
ATOM 1589 C C . ALA A 1 207 ? -11.300 8.666 22.051 1.00 42.84 207 ALA A C 1
ATOM 1591 O O . ALA A 1 207 ? -10.912 7.657 22.634 1.00 42.84 207 ALA A O 1
ATOM 1592 N N . HIS A 1 208 ? -11.729 9.739 22.715 1.00 37.25 208 HIS A N 1
ATOM 1593 C CA . HIS A 1 208 ? -11.920 9.735 24.171 1.00 37.25 208 HIS A CA 1
ATOM 1594 C C . HIS A 1 208 ? -13.344 9.316 24.538 1.00 37.25 208 HIS A C 1
ATOM 1596 O O . HIS A 1 208 ? -14.298 9.705 23.859 1.00 37.25 208 HIS A O 1
ATOM 1602 N N . GLU A 1 209 ? -13.500 8.594 25.650 1.00 34.91 209 GLU A N 1
ATOM 1603 C CA . GLU A 1 209 ? -14.820 8.434 26.257 1.00 34.91 209 GLU A CA 1
ATOM 1604 C C . GLU A 1 209 ? -15.387 9.802 26.679 1.00 34.91 209 GLU A C 1
ATOM 1606 O O . GLU A 1 209 ? -14.632 10.689 27.106 1.00 34.91 209 GLU A O 1
ATOM 1611 N N . PRO A 1 210 ? -16.714 10.012 26.592 1.00 36.28 210 PRO A N 1
ATOM 1612 C CA . PRO A 1 210 ? -17.324 11.171 27.211 1.00 36.28 210 PRO A CA 1
ATOM 1613 C C . PRO A 1 210 ? -17.074 11.083 28.715 1.00 36.28 210 PRO A C 1
ATOM 1615 O O . PRO A 1 210 ? -17.644 10.230 29.388 1.00 36.28 210 PRO A O 1
ATOM 1618 N N . ARG A 1 211 ? -16.243 11.983 29.256 1.00 37.88 211 ARG A N 1
ATOM 1619 C CA . ARG A 1 211 ? -16.177 12.177 30.706 1.00 37.88 211 ARG A CA 1
ATOM 1620 C C . ARG A 1 211 ? -17.595 12.485 31.166 1.00 37.88 211 ARG A C 1
ATOM 1622 O O . ARG A 1 211 ? -18.165 13.494 30.740 1.00 37.88 211 ARG A O 1
ATOM 1629 N N . GLU A 1 212 ? -18.170 11.630 32.008 1.00 36.56 212 GLU A N 1
ATOM 1630 C CA . GLU A 1 212 ? -19.346 12.022 32.768 1.00 36.56 212 GLU A CA 1
ATOM 1631 C C . GLU A 1 212 ? -18.967 13.312 33.493 1.00 36.56 212 GLU A C 1
ATOM 1633 O O . GLU A 1 212 ? -18.037 13.345 34.301 1.00 36.56 212 GLU A O 1
ATOM 1638 N N . CYS A 1 213 ? -19.618 14.414 33.123 1.00 34.28 213 CYS A N 1
ATOM 1639 C CA . CYS A 1 213 ? -19.485 15.656 33.856 1.00 34.28 213 CYS A CA 1
ATOM 1640 C C . CYS A 1 213 ? -20.097 15.376 35.227 1.00 34.28 213 CYS A C 1
ATOM 1642 O O . CYS A 1 213 ? -21.319 15.414 35.385 1.00 34.28 213 CYS A O 1
ATOM 1644 N N . GLY A 1 214 ? -19.244 14.991 36.177 1.00 32.41 214 GLY A N 1
ATOM 1645 C CA . GLY A 1 214 ? -19.625 14.777 37.558 1.00 32.41 214 GLY A CA 1
ATOM 1646 C C . GLY A 1 214 ? -20.397 15.998 38.024 1.00 32.41 214 GLY A C 1
ATOM 1647 O O . GLY A 1 214 ? -19.905 17.123 37.947 1.00 32.41 214 GLY A O 1
ATOM 1648 N N . ARG A 1 215 ? -21.639 15.773 38.451 1.00 37.66 215 ARG A N 1
ATOM 1649 C CA . ARG A 1 215 ? -22.361 16.752 39.252 1.00 37.66 215 ARG A CA 1
ATOM 1650 C C . ARG A 1 215 ? -21.582 16.899 40.557 1.00 37.66 215 ARG A C 1
ATOM 1652 O O . ARG A 1 215 ? -21.568 15.966 41.357 1.00 37.66 215 ARG A O 1
ATOM 1659 N N . ALA A 1 216 ? -20.945 18.046 40.732 1.00 35.31 216 ALA A N 1
ATOM 1660 C CA . ALA A 1 216 ? -20.565 18.612 42.017 1.00 35.31 216 ALA A CA 1
ATOM 1661 C C . ALA A 1 216 ? -20.952 20.091 41.985 1.00 35.31 216 ALA A C 1
ATOM 1663 O O . ALA A 1 216 ? -20.667 20.736 40.949 1.00 35.31 216 ALA A O 1
#

Foldseek 3Di:
DDQFQAWEAEPDPTFKPLLQLLQQLQVVLCVVLVFDPDVCLSVQLVVLLVVLVVCVVVVVDPPLRSQLSSQCRNQVVSVHDRDPDSVVSVVSSVSSVVSSLVSIETDPCNVVVLVVCVVVNHAYEYQYEDDPVVVLSSCVVHVNNPSHQYYHYCVVQVHHPPDVVSQVVRLVSTPSNPPFDQPDDDHQDPDDDDDDDDDDRDDISGGGDPDPPDDD

Secondary structure (DSSP, 8-state):
--SEEEEEE-SBTTTB-HHHHHHHHHHHHHHHTT----TTHHHHHHHHHHHHHHHHHTTSS-HHHHHHHHHHHHHHHTTPPPPSSHHHHHHHHHHHHHHHHHT--B-TTHHHHHHHHHHTT-EEEEEE-S-HHHHHHHHHHTT-TTS-SEEEEHHHHS--TTSHHHHHHHHHTSTT-TT---S-----STT-----S---S---EEEE--------

Organism: NCBI:txid2787634

Sequence (216 aa):
MGDYAAVGFDLDGTLFDHRGAATDAVAALTRQLGAAPEPNAIELWIDIEDRFYEEWRAGRLSFAEQRQARMRTFLPAIGVSVPPATRDLDGIFDQYFADYESGWRAFPDAVELIKKLRDGGVAVGVLTNGTREQQLKKLAAIGLADAFHVVCISEDIGFQKPDVRAFETLAFRNPTCERLKPSLAASVGPQVKLCSSAITPATILLAHEPRECGRA

pLDDT: mean 79.88, std 22.39, range [24.02, 98.06]

Radius of gyration: 19.94 Å; chains: 1; bounding box: 46×34×70 Å